Protein AF-A0A550D139-F1 (afdb_monomer)

Nearest PDB structures (foldseek):
  2qpx-assembly1_A  TM=9.023E-01  e=8.046E-14  Lacticaseibacillus paracasei ATCC 334
  3k4w-assembly1_C  TM=6.260E-01  e=2.185E-02  Bordetella bronchiseptica
  4nmf-assembly1_A  TM=2.783E-01  e=1.758E+00  Geobacter sulfurreducens PCA

Mean predicted aligned error: 2.82 Å

Foldseek 3Di:
DDAAAAELLVCPVVLLVDQPVVSVVVSLVVLCCCVPPVPHQAYEYACQLAVFLLADQDVVLLNVLSPDQDADPSGRNSRNVVSNSVLSSLQVQQVSLGEYEYEAADDPPSGPRVRRAPLSCLVVCVVRLGAYEHECCRPVNVLSLLVSQQVRVNGAYENEPCCVPVVVCSVVSVVSSVVRHDPVRYHYDHPDDDDPD

Radius of gyration: 16.58 Å; Cα contacts (8 Å, |Δi|>4): 356; chains: 1; bounding box: 37×37×46 Å

Sequence (197 aa):
KIKLLFRIESIVNELFSLSFDKALEYFEEKLREKIKNEGYAGFKTIIAYRTGLKVVCNINKAREDFNKEDKDWYGRIAKGFRDYLVCETLRIGKELDVPIQIHTGAGDRDIKFDLSRPSYLTDLVRKYEGKVVLVHSGYPYHRESAWMSYIFPSVYLDTSQIIPFAPLTAFNVLREIFEVAPLNKVMHGSDTFSIPE

Solvent-accessible surface area (backbone atoms only — not comparable to full-atom values): 10495 Å² total; per-residue (Å²): 135,91,72,48,64,48,53,59,70,80,51,54,72,64,37,71,81,46,57,73,69,57,27,51,52,52,50,54,52,49,58,51,43,40,41,76,74,69,56,31,61,31,36,31,42,58,46,17,55,70,71,22,35,75,61,50,81,36,70,69,48,13,60,59,25,64,72,47,80,55,65,51,99,90,40,67,55,28,50,30,31,55,25,31,54,54,46,50,48,44,52,51,26,37,78,68,75,24,42,34,36,38,52,22,24,67,69,66,96,68,38,39,57,95,34,9,50,47,67,50,39,54,66,56,53,68,72,57,59,29,44,36,31,34,33,34,24,10,36,95,41,28,58,50,40,16,49,44,30,53,77,31,93,32,33,29,30,23,53,11,46,40,51,84,76,37,57,93,46,33,66,60,54,50,52,53,26,60,73,57,27,49,74,95,37,62,41,89,46,64,81,72,69,100,60,93,126

Structure (mmCIF, N/CA/C/O backbone):
data_AF-A0A550D139-F1
#
_entry.id   AF-A0A550D139-F1
#
loop_
_atom_site.group_PDB
_atom_site.id
_atom_site.type_symbol
_atom_site.label_atom_id
_atom_site.label_alt_id
_atom_site.label_comp_id
_atom_site.label_asym_id
_atom_site.label_entity_id
_atom_site.label_seq_id
_atom_site.pdbx_PDB_ins_code
_atom_site.Cartn_x
_atom_site.Cartn_y
_atom_site.Cartn_z
_atom_site.occupancy
_atom_site.B_iso_or_equiv
_atom_site.auth_seq_id
_atom_site.auth_comp_id
_atom_site.auth_asym_id
_atom_site.auth_atom_id
_atom_site.pdbx_PDB_model_num
ATOM 1 N N . LYS A 1 1 ? -20.507 -2.947 -13.434 1.00 82.94 1 LYS A N 1
ATOM 2 C CA . LYS A 1 1 ? -20.760 -2.153 -12.202 1.00 82.94 1 LYS A CA 1
ATOM 3 C C . LYS A 1 1 ? -19.431 -1.562 -11.752 1.00 82.94 1 LYS A C 1
ATOM 5 O O . LYS A 1 1 ? -18.487 -2.328 -11.637 1.00 82.94 1 LYS A O 1
ATOM 10 N N . ILE A 1 2 ? -19.343 -0.245 -11.557 1.00 91.31 2 ILE A N 1
ATOM 11 C CA . ILE A 1 2 ? -18.114 0.423 -11.095 1.00 91.31 2 ILE A CA 1
ATOM 12 C C . ILE A 1 2 ? -18.033 0.312 -9.568 1.00 91.31 2 ILE A C 1
ATOM 14 O O . ILE A 1 2 ? -19.058 0.377 -8.884 1.00 91.31 2 ILE A O 1
ATOM 18 N N . LYS A 1 3 ? -16.825 0.105 -9.044 1.00 95.25 3 LYS A N 1
ATOM 19 C CA . LYS A 1 3 ? -16.525 0.055 -7.612 1.00 95.25 3 LYS A CA 1
ATOM 20 C C . LYS A 1 3 ? -15.311 0.927 -7.322 1.00 95.25 3 LYS A C 1
ATOM 22 O O . LYS A 1 3 ? -14.387 0.975 -8.125 1.00 95.25 3 LYS A O 1
ATOM 27 N N . LEU A 1 4 ? -15.334 1.608 -6.182 1.00 97.56 4 LEU A N 1
ATOM 28 C CA . LEU A 1 4 ? -14.269 2.513 -5.761 1.00 97.56 4 LEU A CA 1
ATOM 29 C C . LEU A 1 4 ? -13.306 1.814 -4.797 1.00 97.56 4 LEU A C 1
ATOM 31 O O . LEU A 1 4 ? -13.705 0.914 -4.054 1.00 97.56 4 LEU A O 1
ATOM 35 N N . LEU A 1 5 ? -12.057 2.279 -4.778 1.00 98.19 5 LEU A N 1
ATOM 36 C CA . LEU A 1 5 ? -11.078 1.988 -3.731 1.00 98.19 5 LEU A CA 1
ATOM 37 C C . LEU A 1 5 ? -10.857 3.246 -2.895 1.00 98.19 5 LEU A C 1
ATOM 39 O O . LEU A 1 5 ? -10.774 4.350 -3.437 1.00 98.19 5 LEU A O 1
ATOM 43 N N . PHE A 1 6 ? -10.786 3.094 -1.576 1.00 98.75 6 PHE A N 1
ATOM 44 C CA . PHE A 1 6 ? -10.629 4.232 -0.680 1.00 98.75 6 PHE A CA 1
ATOM 45 C C . PHE A 1 6 ? -9.144 4.533 -0.480 1.00 98.75 6 PHE A C 1
ATOM 47 O O . PHE A 1 6 ? -8.402 3.701 0.044 1.00 98.75 6 PHE A O 1
ATOM 54 N N . ARG A 1 7 ? -8.702 5.713 -0.930 1.00 98.75 7 ARG A N 1
ATOM 55 C CA . ARG A 1 7 ? -7.320 6.179 -0.777 1.00 98.75 7 ARG A CA 1
ATOM 56 C C . ARG A 1 7 ? -7.133 6.769 0.614 1.00 98.75 7 ARG A C 1
ATOM 58 O O . ARG A 1 7 ? -7.593 7.878 0.861 1.00 98.75 7 ARG A O 1
ATOM 65 N N . ILE A 1 8 ? -6.427 6.065 1.492 1.00 98.75 8 ILE A N 1
ATOM 66 C CA . ILE A 1 8 ? -6.336 6.447 2.908 1.00 98.75 8 ILE A CA 1
ATOM 67 C C . ILE A 1 8 ? -5.696 7.826 3.115 1.00 98.75 8 ILE A C 1
ATOM 69 O O . ILE A 1 8 ? -6.053 8.544 4.043 1.00 98.75 8 ILE A O 1
ATOM 73 N N . GLU A 1 9 ? -4.802 8.253 2.218 1.00 98.50 9 GLU A N 1
ATOM 74 C CA . GLU A 1 9 ? -4.142 9.556 2.298 1.00 98.50 9 GLU A CA 1
ATOM 75 C C . GLU A 1 9 ? -5.089 10.742 2.098 1.00 98.50 9 GLU A C 1
ATOM 77 O O . GLU A 1 9 ? -4.710 11.853 2.467 1.00 98.50 9 GLU A O 1
ATOM 82 N N . SER A 1 10 ? -6.299 10.538 1.559 1.00 97.88 10 SER A N 1
ATOM 83 C CA . SER A 1 10 ? -7.260 11.628 1.351 1.00 97.88 10 SER A CA 1
ATOM 84 C C . SER A 1 10 ? -7.749 12.246 2.659 1.00 97.88 10 SER A C 1
ATOM 86 O O . SER A 1 10 ? -8.171 13.395 2.649 1.00 97.88 10 SER A O 1
ATOM 88 N N . ILE A 1 11 ? -7.677 11.500 3.766 1.00 98.00 11 ILE A N 1
ATOM 89 C CA . ILE A 1 11 ? -8.113 11.957 5.090 1.00 98.00 11 ILE A CA 1
ATOM 90 C C . ILE A 1 11 ? -6.951 12.185 6.062 1.00 98.00 11 ILE A C 1
ATOM 92 O O . ILE A 1 11 ? -7.151 12.695 7.151 1.00 98.00 11 ILE A O 1
ATOM 96 N N . VAL A 1 12 ? -5.701 11.865 5.717 1.00 97.81 12 VAL A N 1
ATOM 97 C CA . VAL A 1 12 ? -4.607 11.947 6.710 1.00 97.81 12 VAL A CA 1
ATOM 98 C C . VAL A 1 12 ? -4.400 13.369 7.239 1.00 97.81 12 VAL A C 1
ATOM 100 O O . VAL A 1 12 ? -4.076 13.546 8.409 1.00 97.81 12 VAL A O 1
ATOM 103 N N . ASN A 1 13 ? -4.602 14.391 6.404 1.00 95.06 13 ASN A N 1
ATOM 104 C CA . ASN A 1 13 ? -4.390 15.771 6.832 1.00 95.06 13 ASN A CA 1
ATOM 105 C C . ASN A 1 13 ? -5.465 16.268 7.818 1.00 95.06 13 ASN A C 1
ATOM 107 O O . ASN A 1 13 ? -5.120 17.029 8.718 1.00 95.06 13 ASN A O 1
ATOM 111 N N . GLU A 1 14 ? -6.720 15.811 7.708 1.00 96.12 14 GLU A N 1
ATOM 112 C CA . GLU A 1 14 ? -7.779 16.134 8.687 1.00 96.12 14 GLU A CA 1
ATOM 113 C C . GLU A 1 14 ? -7.555 15.432 10.034 1.00 96.12 14 GLU A C 1
ATOM 115 O O . GLU A 1 14 ? -7.901 15.979 11.075 1.00 96.12 14 GLU A O 1
ATOM 120 N N . LEU A 1 15 ? -6.881 14.277 10.061 1.00 98.12 15 LEU A N 1
ATOM 121 C CA . LEU A 1 15 ? -6.575 13.582 11.320 1.00 98.12 15 LEU A CA 1
ATOM 122 C C . LEU A 1 15 ? -5.714 14.422 12.270 1.00 98.12 15 LEU A C 1
ATOM 124 O O . LEU A 1 15 ? -5.799 14.274 13.486 1.00 98.12 15 LEU A O 1
ATOM 128 N N . PHE A 1 16 ? -4.891 15.322 11.731 1.00 97.62 16 PHE A N 1
ATOM 129 C CA . PHE A 1 16 ? -4.011 16.168 12.531 1.00 97.62 16 PHE A CA 1
ATOM 130 C C . PHE A 1 16 ? -4.733 17.286 13.291 1.00 97.62 16 PHE A C 1
ATOM 132 O O . PHE A 1 16 ? -4.093 17.921 14.127 1.00 97.62 16 PHE A O 1
ATOM 139 N N . SER A 1 17 ? -6.024 17.537 13.035 1.00 96.56 17 SER A N 1
ATOM 140 C CA . SER A 1 17 ? -6.833 18.449 13.860 1.00 96.56 17 SER A CA 1
ATOM 141 C C . SER A 1 17 ? -7.468 17.766 15.076 1.00 96.56 17 SER A C 1
ATOM 143 O O . SER A 1 17 ? -8.156 18.421 15.857 1.00 96.56 17 SER A O 1
ATOM 145 N N . LEU A 1 18 ? -7.275 16.454 15.234 1.00 97.88 18 LEU A N 1
ATOM 146 C CA . LEU A 1 18 ? -7.782 15.660 16.352 1.00 97.88 18 LEU A CA 1
ATOM 147 C C . LEU A 1 18 ? -6.659 15.347 17.352 1.00 97.88 18 LEU A C 1
ATOM 149 O O . LEU A 1 18 ? -5.475 15.506 17.059 1.00 97.88 18 LEU A O 1
ATOM 153 N N . SER A 1 19 ? -7.019 14.870 18.547 1.00 98.25 19 SER A N 1
ATOM 154 C CA . SER A 1 19 ? -6.040 14.211 19.419 1.00 98.25 19 SER A CA 1
ATOM 155 C C . SER A 1 19 ? -5.632 12.862 18.820 1.00 98.25 19 SER A C 1
ATOM 157 O O . SER A 1 19 ? -6.410 12.259 18.085 1.00 98.25 19 SER A O 1
ATOM 159 N N . PHE A 1 20 ? -4.442 12.362 19.164 1.00 98.38 20 PHE A N 1
ATOM 160 C CA . PHE A 1 20 ? -3.922 11.093 18.635 1.00 98.38 20 PHE A CA 1
ATOM 161 C C . PHE A 1 20 ? -4.931 9.937 18.741 1.00 98.38 20 PHE A C 1
ATOM 163 O O . PHE A 1 20 ? -5.182 9.244 17.760 1.00 98.38 20 PHE A O 1
ATOM 170 N N . ASP A 1 21 ? -5.545 9.760 19.914 1.00 98.25 21 ASP A N 1
ATOM 171 C CA . ASP A 1 21 ? -6.478 8.655 20.150 1.00 98.25 21 ASP A CA 1
ATOM 172 C C . ASP A 1 21 ? -7.770 8.818 19.325 1.00 98.25 21 ASP A C 1
ATOM 174 O O . ASP A 1 21 ? -8.203 7.870 18.673 1.00 98.25 21 ASP A O 1
ATOM 178 N N . LYS A 1 22 ? -8.316 10.042 19.237 1.00 98.62 22 LYS A N 1
ATOM 179 C CA . LYS A 1 22 ? -9.484 10.342 18.387 1.00 98.62 22 LYS A CA 1
ATOM 180 C C . LYS A 1 22 ? -9.177 10.203 16.898 1.00 98.62 22 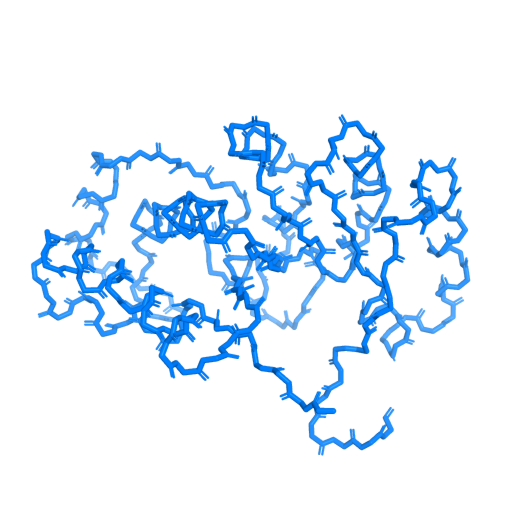LYS A C 1
ATOM 182 O O . LYS A 1 22 ? -10.049 9.822 16.129 1.00 98.62 22 LYS A O 1
ATOM 187 N N . ALA A 1 23 ? -7.956 10.526 16.480 1.00 98.69 23 ALA A N 1
ATOM 188 C CA . ALA A 1 23 ? -7.521 10.376 15.099 1.00 98.69 23 ALA A CA 1
ATOM 189 C C . ALA A 1 23 ? -7.502 8.902 14.673 1.00 98.69 23 ALA A C 1
ATOM 191 O O . ALA A 1 23 ? -7.929 8.588 13.564 1.00 98.69 23 ALA A O 1
ATOM 192 N N . LEU A 1 24 ? -7.033 8.003 15.546 1.00 98.62 24 LEU A N 1
ATOM 193 C CA . LEU A 1 24 ? -7.044 6.562 15.283 1.00 98.62 24 LEU A CA 1
ATOM 194 C C . LEU A 1 24 ? -8.464 5.988 15.280 1.00 98.62 24 LEU A C 1
ATOM 196 O O . LEU A 1 24 ? -8.799 5.240 14.364 1.00 98.62 24 LEU A O 1
ATOM 200 N N . GLU A 1 25 ? -9.290 6.369 16.257 1.00 98.62 25 GLU A N 1
ATOM 201 C CA . GLU A 1 25 ? -10.700 5.965 16.335 1.00 98.62 25 GLU A CA 1
ATOM 202 C C . GLU A 1 25 ? -11.457 6.376 15.065 1.00 98.62 25 GLU A C 1
ATOM 204 O O . GLU A 1 25 ? -11.988 5.527 14.351 1.00 98.62 25 GLU A O 1
A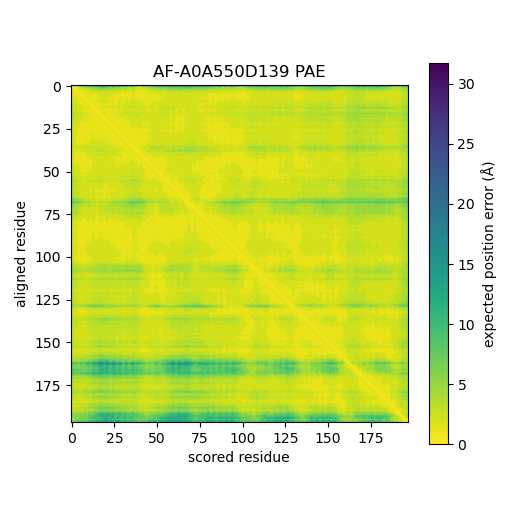TOM 209 N N . TYR A 1 26 ? -11.390 7.661 14.708 1.00 98.75 26 TYR A N 1
ATOM 210 C CA . TYR A 1 26 ? -12.031 8.190 13.508 1.00 98.75 26 TYR A CA 1
ATOM 211 C C . TYR A 1 26 ? -11.512 7.523 12.224 1.00 98.75 26 TYR A C 1
ATOM 213 O O . TYR A 1 26 ? -12.287 7.232 11.311 1.00 98.75 26 TYR A O 1
ATOM 221 N N . PHE A 1 27 ? -10.207 7.245 12.134 1.00 98.88 27 PHE A N 1
ATOM 222 C CA . PHE A 1 27 ? -9.632 6.555 10.980 1.00 98.88 27 PHE A CA 1
ATOM 223 C C . PHE A 1 27 ? -10.171 5.125 10.834 1.00 98.88 27 PHE A C 1
ATOM 225 O O . PHE A 1 27 ? -10.585 4.740 9.738 1.00 98.88 27 PHE A O 1
ATOM 232 N N . GLU A 1 28 ? -10.207 4.345 11.919 1.00 98.81 28 GLU A N 1
ATOM 233 C CA . GLU A 1 28 ? -10.760 2.987 11.903 1.00 98.81 28 GLU A CA 1
ATOM 234 C C . GLU A 1 28 ? -12.250 2.988 11.529 1.00 98.81 28 GLU A C 1
ATOM 236 O O . GLU A 1 28 ? -12.667 2.214 10.658 1.00 98.81 28 GLU A O 1
ATOM 241 N N . GLU A 1 29 ? -13.042 3.876 12.134 1.00 98.62 29 GLU A N 1
ATOM 242 C CA . GLU A 1 29 ? -14.463 4.035 11.815 1.00 98.62 29 GLU A CA 1
ATOM 243 C C . GLU A 1 29 ? -14.669 4.329 10.329 1.00 98.62 29 GLU A C 1
ATOM 245 O O . GLU A 1 29 ? -15.459 3.647 9.666 1.00 98.62 29 GLU A O 1
ATOM 250 N N . LYS A 1 30 ? -13.896 5.270 9.770 1.00 98.69 30 LYS A N 1
ATOM 251 C CA . LYS A 1 30 ? -13.979 5.628 8.351 1.00 98.69 30 LYS A CA 1
ATOM 252 C C . LYS A 1 30 ? -13.635 4.467 7.430 1.00 98.69 30 LYS A C 1
ATOM 254 O O . LYS A 1 30 ? -14.346 4.252 6.448 1.00 98.69 30 LYS A O 1
ATOM 259 N N . LEU A 1 31 ? -12.598 3.681 7.726 1.00 98.81 31 LEU A N 1
ATOM 260 C CA . LEU A 1 31 ? -12.268 2.505 6.912 1.00 98.81 31 LEU A CA 1
ATOM 261 C C . LEU A 1 31 ? -13.424 1.497 6.882 1.00 98.81 31 LEU A C 1
ATOM 263 O O . LEU A 1 31 ? -13.771 0.977 5.818 1.00 98.81 31 LEU A O 1
ATOM 267 N N . ARG A 1 32 ? -14.050 1.238 8.035 1.00 98.75 32 ARG A N 1
ATOM 268 C CA . ARG A 1 32 ? -15.179 0.302 8.135 1.00 98.75 32 ARG A CA 1
ATOM 269 C C . ARG A 1 32 ? -16.432 0.840 7.443 1.00 98.75 32 ARG A C 1
ATOM 271 O O . ARG A 1 32 ? -17.092 0.075 6.739 1.00 98.75 32 ARG A O 1
ATOM 278 N N . GLU A 1 33 ? -16.736 2.128 7.596 1.00 98.50 33 GLU A N 1
ATOM 279 C CA . GLU A 1 33 ? -17.861 2.806 6.938 1.00 98.50 33 GLU A CA 1
ATOM 280 C C . GLU A 1 33 ? -17.748 2.726 5.409 1.00 98.50 33 GLU A C 1
ATOM 282 O O . GLU A 1 33 ? -18.705 2.322 4.740 1.00 98.50 33 GLU A O 1
ATOM 287 N N . LYS A 1 34 ? -16.557 3.007 4.856 1.00 98.56 34 LYS A N 1
ATOM 288 C CA . LYS A 1 34 ? -16.310 2.974 3.405 1.00 98.56 34 LYS A CA 1
ATOM 289 C C . LYS A 1 34 ? -16.651 1.618 2.791 1.00 98.56 34 LYS A C 1
ATOM 291 O O . LYS A 1 34 ? -17.264 1.553 1.725 1.00 98.56 34 LYS A O 1
ATOM 296 N N . ILE A 1 35 ? -16.294 0.527 3.464 1.00 98.38 35 ILE A N 1
ATOM 297 C CA . ILE A 1 35 ? -16.582 -0.826 2.975 1.00 98.38 35 ILE A CA 1
ATOM 298 C C . ILE A 1 35 ? -18.044 -1.213 3.224 1.00 98.38 35 ILE A C 1
ATOM 300 O O . ILE A 1 35 ? -18.738 -1.609 2.286 1.00 98.38 35 ILE A O 1
ATOM 304 N N . LYS A 1 36 ? -18.525 -1.102 4.470 1.00 97.81 36 LYS A N 1
ATOM 305 C CA . LYS A 1 36 ? -19.829 -1.653 4.877 1.00 97.81 36 LYS A CA 1
ATOM 306 C C . LYS A 1 36 ? -21.018 -0.836 4.376 1.00 97.81 36 LYS A C 1
ATOM 308 O O . LYS A 1 36 ? -22.021 -1.425 3.982 1.00 97.81 36 LYS A O 1
ATOM 313 N N . ASN A 1 37 ? -20.899 0.490 4.372 1.00 97.56 37 ASN A N 1
ATOM 314 C CA . ASN A 1 37 ? -22.026 1.392 4.130 1.00 97.56 37 ASN A CA 1
ATOM 315 C C . ASN A 1 37 ? -21.944 2.050 2.748 1.00 97.56 37 ASN A C 1
ATOM 317 O O . ASN A 1 37 ? -22.957 2.187 2.069 1.00 97.56 37 ASN A O 1
ATOM 321 N N . GLU A 1 38 ? -20.740 2.414 2.300 1.00 97.44 38 GLU A N 1
ATOM 322 C CA . GLU A 1 38 ? -20.547 3.110 1.018 1.00 97.44 38 GLU A CA 1
ATOM 323 C C . GLU A 1 38 ? -20.198 2.162 -0.147 1.00 97.44 38 GLU A C 1
ATOM 325 O O . GLU A 1 3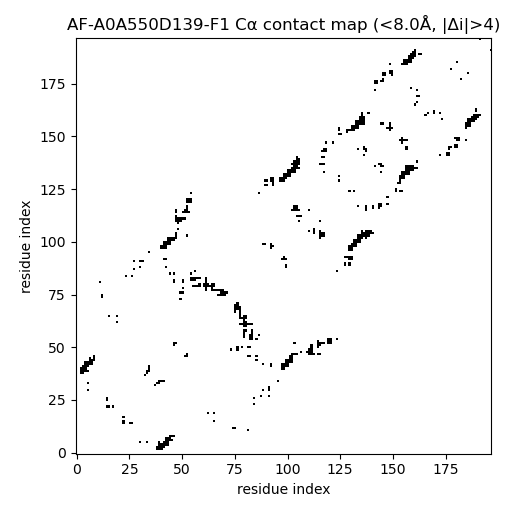8 ? -20.163 2.562 -1.312 1.00 97.44 38 GLU A O 1
ATOM 330 N N . GLY A 1 39 ? -19.965 0.878 0.141 1.00 96.62 39 GLY A N 1
ATOM 331 C CA . GLY A 1 39 ? -19.799 -0.165 -0.866 1.00 96.62 39 GLY A CA 1
ATOM 332 C C . GLY A 1 39 ? -18.488 -0.107 -1.653 1.00 96.62 39 GLY A C 1
ATOM 333 O O . GLY A 1 39 ? -18.450 -0.633 -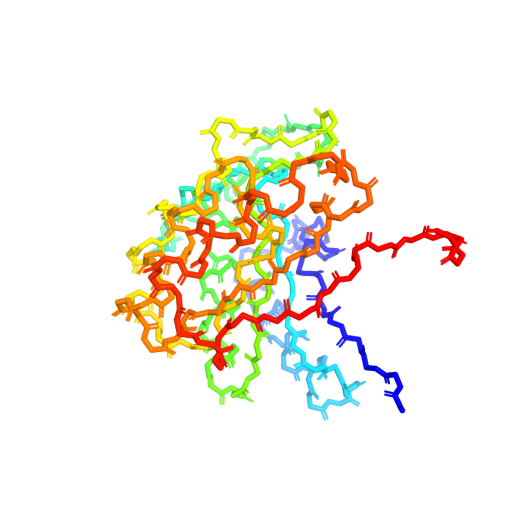2.776 1.00 96.62 39 GLY A O 1
ATOM 334 N N . TYR A 1 40 ? -17.435 0.497 -1.093 1.00 98.50 40 TYR A N 1
ATOM 335 C CA . TYR A 1 40 ? -16.074 0.420 -1.630 1.00 98.50 40 TYR A CA 1
ATOM 336 C C . TYR A 1 40 ? -15.594 -1.039 -1.689 1.00 98.50 40 TYR A C 1
ATOM 338 O O . TYR A 1 40 ? -15.991 -1.875 -0.882 1.00 98.50 40 TYR A O 1
ATOM 346 N N . ALA A 1 41 ? -14.746 -1.355 -2.668 1.00 98.38 41 ALA A N 1
ATOM 347 C CA . ALA A 1 41 ? -14.235 -2.711 -2.884 1.00 98.38 41 ALA A CA 1
ATOM 348 C C . ALA A 1 41 ? -12.916 -2.999 -2.153 1.00 98.38 41 ALA A C 1
ATOM 350 O O . ALA A 1 41 ? -12.444 -4.128 -2.199 1.00 98.38 41 ALA A O 1
ATOM 351 N N . GLY A 1 42 ? -12.312 -2.000 -1.513 1.00 98.62 42 GLY A N 1
ATOM 352 C CA . GLY A 1 42 ? -11.026 -2.130 -0.840 1.00 98.62 42 GLY A CA 1
ATOM 353 C C . GLY A 1 42 ? -10.347 -0.784 -0.630 1.00 98.62 42 GLY A C 1
ATOM 354 O O . GLY A 1 42 ? -10.963 0.277 -0.782 1.00 98.62 42 GLY A O 1
ATOM 355 N N . PHE A 1 43 ? -9.063 -0.839 -0.302 1.00 98.88 43 PHE A N 1
ATOM 356 C CA . PHE A 1 43 ? -8.265 0.329 0.061 1.00 98.88 43 PHE A CA 1
ATOM 357 C C . PHE A 1 43 ? -7.104 0.550 -0.911 1.00 98.88 43 PHE A C 1
ATOM 359 O O . PHE A 1 43 ? -6.661 -0.363 -1.607 1.00 98.88 43 PHE A O 1
ATOM 366 N N . LYS A 1 44 ? -6.589 1.776 -0.937 1.00 98.81 44 LYS A N 1
ATOM 367 C CA . LYS A 1 44 ? -5.361 2.165 -1.633 1.00 98.81 44 LYS A CA 1
ATOM 368 C C . LYS A 1 44 ? -4.510 2.989 -0.679 1.00 98.81 44 LYS A C 1
ATOM 370 O O . LYS A 1 44 ? -5.024 3.877 -0.003 1.00 98.81 44 LYS A O 1
ATOM 375 N N . THR A 1 45 ? -3.208 2.746 -0.696 1.00 98.81 45 THR A N 1
ATOM 376 C CA . THR A 1 45 ? -2.215 3.654 -0.126 1.00 98.81 45 THR A CA 1
ATOM 377 C C . THR A 1 45 ? -1.214 4.096 -1.189 1.00 98.81 45 THR A C 1
ATOM 379 O O . THR A 1 45 ? -0.773 3.316 -2.040 1.00 98.81 45 THR A O 1
ATOM 382 N N . ILE A 1 46 ? -0.871 5.379 -1.137 1.00 98.62 46 ILE A N 1
ATOM 383 C CA . ILE A 1 46 ? 0.180 6.028 -1.921 1.00 98.62 46 ILE A CA 1
ATOM 384 C C . ILE A 1 46 ? 1.375 6.402 -1.029 1.00 98.62 46 ILE A C 1
ATOM 386 O O . ILE A 1 46 ? 2.079 7.366 -1.317 1.00 98.62 46 ILE A O 1
ATOM 390 N N . ILE A 1 47 ? 1.626 5.661 0.059 1.00 98.69 47 ILE A N 1
ATOM 391 C CA . ILE A 1 47 ? 2.699 5.945 1.032 1.00 98.69 47 ILE A CA 1
ATOM 392 C C . ILE A 1 47 ? 4.091 6.081 0.382 1.00 98.69 47 ILE A C 1
ATOM 394 O O . ILE A 1 47 ? 4.930 6.834 0.881 1.00 98.69 47 ILE A O 1
ATOM 398 N N . ALA A 1 48 ? 4.316 5.449 -0.778 1.00 98.56 48 ALA A N 1
ATOM 399 C CA . ALA A 1 48 ? 5.517 5.624 -1.601 1.00 98.56 48 ALA A CA 1
ATOM 400 C C . ALA A 1 48 ? 5.746 7.082 -2.068 1.00 98.56 48 ALA A C 1
ATOM 402 O O . ALA A 1 48 ? 6.889 7.510 -2.194 1.00 98.56 48 ALA A O 1
ATOM 403 N N . TYR A 1 49 ? 4.684 7.877 -2.239 1.00 98.50 49 TYR A N 1
ATOM 404 C CA . TYR A 1 49 ? 4.737 9.325 -2.506 1.00 98.50 49 TYR A CA 1
ATOM 405 C C . TYR A 1 49 ? 4.782 10.175 -1.230 1.00 98.50 49 TYR A C 1
ATOM 407 O O . TYR A 1 49 ? 4.612 11.390 -1.276 1.00 98.50 49 TYR A O 1
ATOM 415 N N . ARG A 1 50 ? 4.875 9.562 -0.049 1.00 98.31 50 ARG A N 1
ATOM 416 C CA . ARG A 1 50 ? 4.826 10.271 1.236 1.00 98.31 50 ARG A CA 1
ATOM 417 C C . ARG A 1 50 ? 6.086 9.992 2.028 1.00 98.31 50 ARG A C 1
ATOM 419 O O . ARG A 1 50 ? 7.018 10.783 2.000 1.00 98.31 50 ARG A O 1
ATOM 426 N N . THR A 1 51 ? 6.147 8.861 2.714 1.00 98.25 51 THR A N 1
ATOM 427 C CA . THR A 1 51 ? 7.244 8.512 3.629 1.00 98.25 51 THR A CA 1
ATOM 428 C C . THR A 1 51 ? 7.946 7.211 3.246 1.00 98.25 51 THR A C 1
ATOM 430 O O . THR A 1 51 ? 8.807 6.738 3.992 1.00 98.25 51 THR A O 1
ATOM 433 N N . GLY A 1 52 ? 7.623 6.668 2.067 1.00 98.50 52 GLY A N 1
ATOM 434 C CA . GLY A 1 52 ? 8.257 5.486 1.497 1.00 98.50 52 GLY A CA 1
ATOM 435 C C . GLY A 1 52 ? 7.700 4.165 2.030 1.00 98.50 52 GLY A C 1
ATOM 436 O O . GLY A 1 52 ? 6.961 4.125 3.009 1.00 98.50 52 GLY A O 1
ATOM 437 N N . LEU A 1 53 ? 8.094 3.064 1.390 1.00 98.81 53 LEU A N 1
ATOM 438 C CA . LEU A 1 53 ? 7.626 1.703 1.681 1.00 98.81 53 LEU A CA 1
ATOM 439 C C . LEU A 1 53 ? 8.338 1.024 2.857 1.00 98.81 53 LEU A C 1
ATOM 441 O O . LEU A 1 53 ? 7.947 -0.073 3.245 1.00 98.81 53 LEU A O 1
ATOM 445 N N . LYS A 1 54 ? 9.348 1.664 3.464 1.00 98.06 54 LYS A N 1
ATOM 446 C CA . LYS A 1 54 ? 9.944 1.225 4.741 1.00 98.06 54 LYS A CA 1
ATOM 447 C C . LYS A 1 54 ? 8.981 1.518 5.896 1.00 98.06 54 LYS A C 1
ATOM 449 O O . LYS A 1 54 ? 9.223 2.428 6.690 1.00 98.06 54 LYS A O 1
ATOM 454 N N . VAL A 1 55 ? 7.854 0.817 5.918 1.00 98.56 55 VAL A N 1
ATOM 455 C CA . VAL A 1 55 ? 6.762 1.020 6.874 1.00 98.56 55 VAL A CA 1
ATOM 456 C C . VAL A 1 55 ? 7.063 0.278 8.171 1.00 98.56 55 VAL A C 1
ATOM 458 O O . VAL A 1 55 ? 7.370 -0.912 8.153 1.00 98.56 55 VAL A O 1
ATOM 461 N N . VAL A 1 56 ? 6.940 0.971 9.304 1.00 97.25 56 VAL A N 1
ATOM 462 C CA . VAL A 1 56 ? 7.156 0.395 10.637 1.00 97.25 56 VAL A CA 1
ATOM 463 C C . VAL A 1 56 ? 5.884 0.489 11.480 1.00 97.25 56 VAL A C 1
ATOM 465 O O . VAL A 1 56 ? 5.448 1.573 11.861 1.00 97.25 56 VAL A O 1
ATOM 468 N N . CYS A 1 57 ? 5.312 -0.662 11.843 1.00 97.75 57 CYS A N 1
ATOM 469 C CA . CYS A 1 57 ? 4.128 -0.728 12.704 1.00 97.75 57 CYS A CA 1
ATOM 470 C C . CYS A 1 57 ? 4.496 -0.547 14.186 1.00 97.75 57 CYS A C 1
ATOM 472 O O . CYS A 1 57 ? 4.673 -1.533 14.903 1.00 97.75 57 CYS A O 1
ATOM 474 N N . ASN A 1 58 ? 4.614 0.701 14.647 1.00 98.12 58 ASN A N 1
ATOM 475 C CA . ASN A 1 58 ? 4.948 1.027 16.035 1.00 98.12 58 ASN A CA 1
ATOM 476 C C . ASN A 1 58 ? 4.098 2.197 16.559 1.00 98.12 58 ASN A C 1
ATOM 478 O O . ASN A 1 58 ? 4.280 3.339 16.140 1.00 98.12 58 ASN A O 1
ATOM 482 N N . ILE A 1 59 ? 3.205 1.917 17.516 1.00 98.06 59 ILE A N 1
ATOM 483 C CA . ILE A 1 59 ? 2.284 2.919 18.077 1.00 98.06 59 ILE A CA 1
ATOM 484 C C . ILE A 1 59 ? 2.997 4.011 18.888 1.00 98.06 59 ILE A C 1
ATOM 486 O O . ILE A 1 59 ? 2.583 5.167 18.858 1.00 98.06 59 ILE A O 1
ATOM 490 N N . ASN A 1 60 ? 4.101 3.684 19.568 1.00 98.19 60 ASN A N 1
ATOM 491 C CA . ASN A 1 60 ? 4.878 4.670 20.323 1.00 98.19 60 ASN A CA 1
ATOM 492 C C . ASN A 1 60 ? 5.522 5.671 19.363 1.00 98.19 60 ASN A C 1
ATOM 494 O O . ASN A 1 60 ? 5.459 6.878 19.589 1.00 98.19 60 ASN A O 1
ATOM 498 N N . LYS A 1 61 ? 6.061 5.171 18.244 1.00 98.19 61 LYS A N 1
ATOM 499 C CA . LYS A 1 61 ? 6.611 6.019 17.185 1.00 98.19 61 LYS A CA 1
ATOM 500 C C . LYS A 1 61 ? 5.526 6.849 16.499 1.00 98.19 61 LYS A C 1
ATOM 502 O O . LYS A 1 61 ? 5.752 8.014 16.188 1.00 98.19 61 LYS A O 1
ATOM 507 N N . ALA A 1 62 ? 4.339 6.273 16.313 1.00 98.50 62 ALA A N 1
ATOM 508 C CA . ALA A 1 62 ? 3.179 6.994 15.808 1.00 98.50 62 ALA A CA 1
ATOM 509 C C . ALA A 1 62 ? 2.797 8.166 16.715 1.00 98.50 62 ALA A C 1
ATOM 511 O O . ALA A 1 62 ? 2.654 9.279 16.220 1.00 98.50 62 ALA A O 1
ATOM 512 N N . ARG A 1 63 ? 2.699 7.942 18.031 1.00 98.38 63 ARG A N 1
ATOM 513 C CA . ARG A 1 63 ? 2.363 8.986 19.009 1.00 98.38 63 ARG A CA 1
ATOM 514 C C . ARG A 1 63 ? 3.441 10.068 19.094 1.00 98.38 63 ARG A C 1
ATOM 516 O O . ARG A 1 63 ? 3.108 11.246 19.156 1.00 98.38 63 ARG A O 1
ATOM 523 N N . GLU A 1 64 ? 4.717 9.680 19.059 1.00 97.69 64 GLU A N 1
ATOM 524 C CA . GLU A 1 64 ? 5.850 10.615 19.028 1.00 97.69 64 GLU A CA 1
ATOM 525 C C . GLU A 1 64 ? 5.786 11.524 17.790 1.00 97.69 64 GLU A C 1
ATOM 527 O O . GLU A 1 64 ? 5.828 12.749 17.903 1.00 97.69 64 GLU A O 1
ATOM 532 N N . ASP A 1 65 ? 5.648 10.933 16.601 1.00 98.00 65 ASP A N 1
ATOM 533 C CA . ASP A 1 65 ? 5.651 11.674 15.340 1.00 98.00 65 ASP A CA 1
ATOM 534 C C . ASP A 1 65 ? 4.334 12.435 15.094 1.00 98.00 65 ASP A C 1
ATOM 536 O O . ASP A 1 65 ? 4.341 13.440 14.383 1.00 98.00 65 ASP A O 1
ATOM 540 N N . PHE A 1 66 ? 3.216 12.020 15.705 1.00 97.94 66 PHE A N 1
ATOM 541 C CA . PHE A 1 66 ? 1.927 12.722 15.629 1.00 97.94 66 PHE A CA 1
ATOM 542 C C . PHE A 1 66 ? 1.957 14.112 16.263 1.00 97.94 66 PHE A C 1
ATOM 544 O O . PHE A 1 66 ? 1.118 14.939 15.928 1.00 97.94 66 PHE A O 1
ATOM 551 N N . ASN A 1 67 ? 2.916 14.408 17.141 1.00 93.56 67 ASN A N 1
ATOM 552 C CA . ASN A 1 67 ? 3.073 15.741 17.729 1.00 93.56 67 ASN A CA 1
ATOM 553 C C . ASN A 1 67 ? 4.107 16.603 16.986 1.00 93.56 67 ASN A C 1
ATOM 555 O O . ASN A 1 67 ? 4.238 17.784 17.283 1.00 93.56 67 ASN A O 1
ATOM 559 N N . LYS A 1 68 ? 4.829 16.046 16.000 1.00 95.69 68 LYS A N 1
ATOM 560 C CA . LYS A 1 68 ? 5.842 16.787 15.233 1.00 95.69 68 LYS A CA 1
ATOM 561 C C . LYS A 1 68 ? 5.219 17.621 14.128 1.00 95.69 68 LYS A C 1
ATOM 563 O O . LYS A 1 68 ? 4.378 17.135 13.368 1.00 95.69 68 LYS A O 1
ATOM 568 N N . GLU A 1 69 ? 5.662 18.859 13.994 1.00 94.62 69 GLU A N 1
ATOM 569 C CA . GLU A 1 69 ? 5.106 19.799 13.018 1.00 94.62 69 GLU A CA 1
ATOM 570 C C . GLU A 1 69 ? 5.912 19.893 11.721 1.00 94.62 69 GLU A C 1
ATOM 572 O O . GLU A 1 69 ? 5.537 20.672 10.848 1.00 94.62 69 GLU A O 1
ATOM 577 N N . ASP A 1 70 ? 6.963 19.081 11.556 1.00 97.19 70 ASP A N 1
ATOM 578 C CA . ASP A 1 70 ? 7.754 19.032 10.325 1.00 97.19 70 ASP A CA 1
ATOM 579 C C . ASP A 1 70 ? 6.863 18.743 9.110 1.00 97.19 70 ASP A C 1
ATOM 581 O O . ASP A 1 70 ? 6.011 17.841 9.130 1.00 97.19 70 ASP A O 1
ATOM 585 N N . LYS A 1 71 ? 7.070 19.506 8.034 1.00 96.75 71 LYS A N 1
ATOM 586 C CA . LYS A 1 71 ? 6.280 19.424 6.803 1.00 96.75 71 LYS A CA 1
ATOM 587 C C . LYS A 1 71 ? 7.153 19.099 5.603 1.00 96.75 71 LYS A C 1
ATOM 589 O O . LYS A 1 71 ? 8.326 19.446 5.542 1.00 96.75 71 LYS A O 1
ATOM 594 N N . ASP A 1 72 ? 6.514 18.460 4.644 1.00 95.94 72 ASP A N 1
ATOM 595 C CA . ASP A 1 72 ? 6.985 18.222 3.287 1.00 95.94 72 ASP A CA 1
ATOM 596 C C . ASP A 1 72 ? 5.905 18.774 2.334 1.00 95.94 72 ASP A C 1
ATOM 598 O O . ASP A 1 72 ? 4.886 19.319 2.782 1.00 95.94 72 ASP A O 1
ATOM 602 N N . TRP A 1 73 ? 6.072 18.623 1.024 1.00 94.31 73 TRP A N 1
ATOM 603 C CA . TRP A 1 73 ? 5.134 19.171 0.031 1.00 94.31 73 TRP A CA 1
ATOM 604 C C . TRP A 1 73 ? 3.684 18.650 0.175 1.00 94.31 73 TRP A C 1
ATOM 606 O O . TRP A 1 73 ? 2.742 19.307 -0.259 1.00 94.31 73 TRP A O 1
ATOM 616 N N . TYR A 1 74 ? 3.482 17.503 0.835 1.00 94.69 74 TYR A N 1
ATOM 617 C CA . TYR A 1 74 ? 2.172 16.889 1.105 1.00 94.69 74 TYR A CA 1
ATOM 618 C C . TYR A 1 74 ? 1.592 17.203 2.500 1.00 94.69 74 TYR A C 1
ATOM 620 O O . TYR A 1 74 ? 0.595 16.594 2.904 1.00 94.69 74 TYR A O 1
ATOM 628 N N . GLY A 1 75 ? 2.205 18.116 3.258 1.00 95.81 75 GLY A N 1
ATOM 629 C CA . GLY A 1 75 ? 1.800 18.469 4.621 1.00 95.81 75 GLY A CA 1
ATOM 630 C C . GLY A 1 75 ? 2.691 17.830 5.685 1.00 95.81 75 GLY A C 1
ATOM 631 O O . GLY A 1 75 ? 3.879 17.612 5.458 1.00 95.81 75 GLY A O 1
ATOM 632 N N . ARG A 1 76 ? 2.141 17.551 6.875 1.00 97.19 76 ARG A N 1
ATOM 633 C CA . ARG A 1 76 ? 2.928 17.013 8.001 1.00 97.19 76 ARG A CA 1
ATOM 634 C C . ARG A 1 76 ? 3.555 15.668 7.632 1.00 97.19 76 ARG A C 1
ATOM 636 O O . ARG A 1 76 ? 2.855 14.769 7.151 1.00 97.19 76 ARG A O 1
ATOM 643 N N . ILE A 1 77 ? 4.859 15.530 7.880 1.00 98.19 77 ILE A N 1
ATOM 644 C CA . ILE A 1 77 ? 5.618 14.309 7.583 1.00 98.19 77 ILE A CA 1
ATOM 645 C C . ILE A 1 77 ? 5.061 13.161 8.418 1.00 98.19 77 ILE A C 1
ATOM 647 O O . ILE A 1 77 ? 4.555 12.195 7.852 1.00 98.19 77 ILE A O 1
ATOM 651 N N . ALA A 1 78 ? 5.131 13.297 9.748 1.00 98.00 78 ALA A N 1
ATOM 652 C CA . ALA A 1 78 ? 4.601 12.366 10.746 1.00 98.00 78 ALA A CA 1
ATOM 653 C C . ALA A 1 78 ? 4.738 10.880 10.341 1.00 98.00 78 ALA A C 1
ATOM 655 O O . ALA A 1 78 ? 3.754 10.137 10.325 1.00 98.00 78 ALA A O 1
ATOM 656 N N . LYS A 1 79 ? 5.951 10.450 9.953 1.00 98.25 79 LYS A N 1
ATOM 657 C CA . LYS A 1 79 ? 6.178 9.133 9.336 1.00 98.25 79 LYS A CA 1
ATOM 658 C C . LYS A 1 79 ? 5.657 7.993 10.201 1.00 98.25 79 LYS A C 1
ATOM 660 O O . LYS A 1 79 ? 4.912 7.168 9.688 1.00 98.25 79 LYS A O 1
ATOM 665 N N . GLY A 1 80 ? 5.990 7.970 11.491 1.00 98.62 80 GLY A N 1
ATOM 666 C CA . GLY A 1 80 ? 5.494 6.948 12.407 1.00 98.62 80 GLY A CA 1
ATOM 667 C C . GLY A 1 80 ? 3.970 6.847 12.413 1.00 98.62 80 GLY A C 1
ATOM 668 O O . GLY A 1 80 ? 3.431 5.746 12.448 1.00 98.62 80 GLY A O 1
ATOM 669 N N . PHE A 1 81 ? 3.269 7.983 12.328 1.00 98.75 81 PHE A N 1
ATOM 670 C CA . PHE A 1 81 ? 1.810 8.004 12.279 1.00 98.75 81 PHE A CA 1
ATOM 671 C C . PHE A 1 81 ? 1.289 7.456 10.948 1.00 98.75 81 PHE A C 1
ATOM 673 O O . PHE A 1 81 ? 0.478 6.538 10.953 1.00 98.75 81 PHE A O 1
ATOM 680 N N . ARG A 1 82 ? 1.802 7.937 9.808 1.00 98.69 82 ARG A N 1
ATOM 681 C CA . ARG A 1 82 ? 1.401 7.446 8.475 1.00 98.69 82 ARG A CA 1
ATOM 682 C C . ARG A 1 82 ? 1.664 5.950 8.303 1.00 98.69 82 ARG A C 1
ATOM 684 O O . ARG A 1 82 ? 0.806 5.239 7.788 1.00 98.69 82 ARG A O 1
ATOM 691 N N . ASP A 1 83 ? 2.816 5.476 8.768 1.00 98.81 83 ASP A N 1
ATOM 692 C CA . ASP A 1 83 ? 3.172 4.060 8.768 1.00 98.81 83 ASP A CA 1
ATOM 693 C C . ASP A 1 83 ? 2.165 3.245 9.596 1.00 98.81 83 ASP A C 1
ATOM 695 O O . ASP A 1 83 ? 1.677 2.210 9.141 1.00 98.81 83 ASP A O 1
ATOM 699 N N . TYR A 1 84 ? 1.792 3.737 10.782 1.00 98.81 84 TYR A N 1
ATOM 700 C CA . TYR A 1 84 ? 0.796 3.088 11.631 1.00 98.81 84 TYR A CA 1
ATOM 701 C C . TYR A 1 84 ? -0.595 3.042 10.979 1.00 98.81 84 TYR A C 1
ATOM 703 O O . TYR A 1 84 ? -1.259 2.012 11.045 1.00 98.81 84 TYR A O 1
ATOM 711 N N . LEU A 1 85 ? -1.012 4.090 10.259 1.00 98.88 85 LEU A N 1
ATOM 712 C CA . LEU A 1 85 ? -2.270 4.077 9.498 1.00 98.88 85 LEU A CA 1
ATOM 713 C C . LEU A 1 85 ? -2.270 3.023 8.379 1.00 98.88 85 LEU A C 1
ATOM 715 O O . LEU A 1 85 ? -3.283 2.357 8.159 1.00 98.88 85 LEU A O 1
ATOM 719 N N . VAL A 1 86 ? -1.138 2.814 7.692 1.00 98.88 86 VAL A N 1
ATOM 720 C CA . VAL A 1 86 ? -0.990 1.718 6.712 1.00 98.88 86 VAL A CA 1
ATOM 721 C C . VAL A 1 86 ? -1.139 0.360 7.404 1.00 98.88 86 VAL A C 1
ATOM 723 O O . VAL A 1 86 ? -1.839 -0.518 6.902 1.00 98.88 86 VAL A O 1
ATOM 726 N N . CYS A 1 87 ? -0.532 0.193 8.579 1.00 98.69 87 CYS A N 1
ATOM 727 C CA . CYS A 1 87 ? -0.641 -1.019 9.388 1.00 98.69 87 CYS A CA 1
ATOM 728 C C . CYS A 1 87 ? -2.086 -1.310 9.834 1.00 98.69 87 CYS A C 1
ATOM 730 O O . CYS A 1 87 ? -2.550 -2.441 9.686 1.00 98.69 87 CYS A O 1
ATOM 732 N N . GLU A 1 88 ? -2.822 -0.300 10.305 1.00 98.75 88 GLU A N 1
ATOM 733 C CA . GLU A 1 88 ? -4.246 -0.438 10.644 1.00 98.75 88 GLU A CA 1
ATOM 734 C C . GLU A 1 88 ? -5.099 -0.750 9.411 1.00 98.75 88 GLU A C 1
ATOM 736 O O . GLU A 1 88 ? -5.978 -1.608 9.463 1.00 98.75 88 GLU A O 1
ATOM 741 N N . THR A 1 89 ? -4.782 -0.142 8.265 1.00 98.88 89 THR A N 1
ATOM 742 C CA . THR A 1 89 ? -5.451 -0.453 6.993 1.00 98.88 89 THR A CA 1
ATOM 743 C C . THR A 1 89 ? -5.251 -1.920 6.604 1.00 98.88 89 THR A C 1
ATOM 745 O O . THR A 1 89 ? -6.206 -2.572 6.192 1.00 98.88 89 THR A O 1
ATOM 748 N N . LEU A 1 90 ? -4.040 -2.468 6.778 1.00 98.75 90 LEU A N 1
ATOM 749 C CA . LEU A 1 90 ? -3.733 -3.888 6.546 1.00 98.75 90 LEU A CA 1
ATOM 750 C C . LEU A 1 90 ? -4.506 -4.822 7.475 1.00 98.75 90 LEU A C 1
ATOM 752 O O . LEU A 1 90 ? -5.074 -5.811 7.007 1.00 98.75 90 LEU A O 1
ATOM 756 N N . ARG A 1 91 ? -4.571 -4.493 8.769 1.00 98.62 91 ARG A N 1
ATOM 757 C CA . ARG A 1 91 ? -5.360 -5.248 9.748 1.00 98.62 91 ARG A CA 1
ATOM 758 C C . ARG A 1 91 ? -6.846 -5.247 9.381 1.00 98.62 91 ARG A C 1
ATOM 760 O O . ARG A 1 91 ? -7.441 -6.313 9.245 1.00 98.62 91 ARG A O 1
ATOM 767 N N . ILE A 1 92 ? -7.428 -4.068 9.168 1.00 98.69 92 ILE A N 1
ATOM 768 C CA . ILE A 1 92 ? -8.859 -3.906 8.877 1.00 98.69 92 ILE A CA 1
ATOM 769 C C . ILE A 1 92 ? -9.217 -4.518 7.519 1.00 98.69 92 ILE A C 1
ATOM 771 O O . ILE A 1 92 ? -10.243 -5.181 7.400 1.00 98.69 92 ILE A O 1
ATOM 775 N N . GLY A 1 93 ? -8.373 -4.356 6.497 1.00 98.56 93 GLY A N 1
ATOM 776 C CA . GLY A 1 93 ? -8.597 -4.979 5.192 1.00 98.56 93 GLY A CA 1
ATOM 777 C C . GLY A 1 93 ? -8.617 -6.504 5.261 1.00 98.56 93 GLY A C 1
ATOM 778 O O . GLY A 1 93 ? -9.474 -7.115 4.628 1.00 98.56 93 GLY A O 1
ATOM 779 N N . LYS A 1 94 ? -7.758 -7.120 6.091 1.00 98.44 94 LYS A N 1
ATOM 780 C CA . LYS A 1 94 ? -7.826 -8.562 6.377 1.00 98.44 94 LYS A CA 1
ATOM 781 C C . LYS A 1 94 ? -9.142 -8.942 7.056 1.00 98.44 94 LYS A C 1
ATOM 783 O O . LYS A 1 94 ? -9.799 -9.871 6.606 1.00 98.44 94 LYS A O 1
ATOM 788 N N . GLU A 1 95 ? -9.531 -8.235 8.117 1.00 98.50 95 GLU A N 1
ATOM 789 C CA . GLU A 1 95 ? -10.777 -8.510 8.854 1.00 98.50 95 GLU A CA 1
ATOM 790 C C . GLU A 1 95 ? -12.028 -8.398 7.975 1.00 98.50 95 GLU A C 1
ATOM 792 O O . GLU A 1 95 ? -12.991 -9.137 8.165 1.00 98.50 95 GLU A O 1
ATOM 797 N N . LEU A 1 96 ? -12.020 -7.463 7.024 1.00 98.44 96 LEU A N 1
ATOM 798 C CA . LEU A 1 96 ? -13.118 -7.227 6.087 1.00 98.44 96 LEU A CA 1
ATOM 799 C C . LEU A 1 96 ? -13.001 -8.049 4.790 1.00 98.44 96 LEU A C 1
ATOM 801 O O . LEU A 1 96 ? -13.868 -7.930 3.930 1.00 98.44 96 LEU A O 1
ATOM 805 N N . ASP A 1 97 ? -11.948 -8.857 4.641 1.00 98.19 97 ASP A N 1
ATOM 806 C CA . ASP A 1 97 ? -11.628 -9.662 3.454 1.00 98.19 97 ASP A CA 1
ATOM 807 C C . ASP A 1 97 ? -11.536 -8.870 2.124 1.00 98.19 97 ASP A C 1
ATOM 809 O O . ASP A 1 97 ? -11.818 -9.382 1.032 1.00 98.19 97 ASP A O 1
ATOM 813 N N . VAL A 1 98 ? -11.089 -7.610 2.192 1.00 98.62 98 VAL A N 1
ATOM 814 C CA . VAL A 1 98 ? -10.948 -6.713 1.030 1.00 98.62 98 VAL A CA 1
ATOM 815 C C . VAL A 1 98 ? -9.483 -6.458 0.650 1.00 98.62 98 VAL A C 1
ATOM 817 O O . VAL A 1 98 ? -8.611 -6.417 1.521 1.00 98.62 98 VAL A O 1
ATOM 820 N N . PRO A 1 99 ? -9.175 -6.270 -0.648 1.00 98.50 99 PRO A N 1
ATOM 821 C CA . PRO A 1 99 ? -7.827 -5.973 -1.106 1.00 98.50 99 PRO A CA 1
ATOM 822 C C . PRO A 1 99 ? -7.340 -4.580 -0.705 1.00 98.50 99 PRO A C 1
ATOM 824 O O . PRO A 1 99 ? -8.107 -3.618 -0.604 1.00 98.50 99 PRO A O 1
ATOM 827 N N . ILE A 1 100 ? -6.022 -4.472 -0.562 1.00 98.75 100 ILE A N 1
ATOM 828 C CA . ILE A 1 100 ? -5.303 -3.220 -0.349 1.00 98.75 100 ILE A CA 1
ATOM 829 C C . ILE A 1 100 ? -4.285 -3.065 -1.467 1.00 98.75 100 ILE A C 1
ATOM 831 O O . ILE A 1 100 ? -3.347 -3.854 -1.590 1.00 98.75 100 ILE A O 1
ATOM 835 N N . GLN A 1 101 ? -4.468 -2.030 -2.276 1.00 98.81 101 GLN A N 1
ATOM 836 C CA . GLN A 1 101 ? -3.487 -1.619 -3.265 1.00 98.81 101 GLN A CA 1
ATOM 837 C C . GLN A 1 101 ? -2.398 -0.777 -2.605 1.00 98.81 101 GLN A C 1
ATOM 839 O O . GLN A 1 101 ? -2.688 0.221 -1.942 1.00 98.81 101 GLN A O 1
ATOM 844 N N . ILE A 1 102 ? -1.140 -1.141 -2.829 1.00 98.81 102 ILE A N 1
ATOM 845 C CA . ILE A 1 102 ? 0.020 -0.369 -2.386 1.00 98.81 102 ILE A CA 1
ATOM 846 C C . ILE A 1 102 ? 0.767 0.083 -3.633 1.00 98.81 102 ILE A C 1
ATOM 848 O O . ILE A 1 102 ? 1.175 -0.746 -4.444 1.00 98.81 102 ILE A O 1
ATOM 852 N N . HIS A 1 103 ? 0.915 1.400 -3.799 1.00 98.69 103 HIS A N 1
ATOM 853 C CA . HIS A 1 103 ? 1.751 1.962 -4.863 1.00 98.69 103 HIS A CA 1
ATOM 854 C C . HIS A 1 103 ? 3.202 1.529 -4.692 1.00 98.69 103 HIS A C 1
ATOM 856 O O . HIS A 1 103 ? 3.779 1.789 -3.635 1.00 98.69 103 HIS A O 1
ATOM 862 N N . THR A 1 104 ? 3.808 0.932 -5.715 1.00 98.44 104 THR A N 1
ATOM 863 C CA . THR A 1 104 ? 5.228 0.574 -5.697 1.00 98.44 104 THR A CA 1
ATOM 864 C C . THR A 1 104 ? 5.932 1.015 -6.977 1.00 98.44 104 THR A C 1
ATOM 866 O O . THR A 1 104 ? 5.321 1.141 -8.033 1.00 98.44 104 THR A O 1
ATOM 869 N N . GLY A 1 105 ? 7.243 1.239 -6.886 1.00 97.12 105 GLY A N 1
ATOM 870 C CA . GLY A 1 105 ? 8.071 1.635 -8.019 1.00 97.12 105 GLY A CA 1
ATOM 871 C C . GLY A 1 105 ? 7.873 3.084 -8.465 1.00 97.12 105 GLY A C 1
ATOM 872 O O . GLY A 1 105 ? 7.718 4.000 -7.655 1.00 97.12 105 GLY A O 1
ATOM 873 N N . ALA A 1 106 ? 7.961 3.283 -9.777 1.00 95.06 106 ALA A N 1
ATOM 874 C CA . ALA A 1 106 ? 7.974 4.581 -10.426 1.00 95.06 106 ALA A CA 1
ATOM 875 C C . ALA A 1 106 ? 6.703 5.403 -10.163 1.00 95.06 106 ALA A C 1
ATOM 877 O O . ALA A 1 106 ? 5.623 4.892 -9.878 1.00 95.06 106 ALA A O 1
ATOM 878 N N . GLY A 1 107 ? 6.844 6.713 -10.305 1.00 94.31 107 GLY A N 1
ATOM 879 C CA . GLY A 1 107 ? 5.777 7.696 -10.190 1.00 94.31 107 GLY A CA 1
ATOM 880 C C . GLY A 1 107 ? 6.207 8.997 -10.862 1.00 94.31 107 GLY A C 1
ATOM 881 O O . GLY A 1 107 ? 7.226 9.030 -11.554 1.00 94.31 107 GLY A O 1
ATOM 882 N N . ASP A 1 108 ? 5.438 10.061 -10.664 1.00 93.81 108 ASP A N 1
ATOM 883 C CA . ASP A 1 108 ? 5.815 11.405 -11.107 1.00 93.81 108 ASP A CA 1
ATOM 884 C C . ASP A 1 108 ? 6.907 12.016 -10.201 1.00 93.81 108 ASP A C 1
ATOM 886 O O . ASP A 1 108 ? 7.498 11.336 -9.365 1.00 93.81 108 ASP A O 1
ATOM 890 N N . ARG A 1 109 ? 7.186 13.317 -10.359 1.00 94.19 109 ARG A N 1
ATOM 891 C CA . ARG A 1 109 ? 8.235 14.043 -9.619 1.00 94.19 109 ARG A CA 1
ATOM 892 C C . ARG A 1 109 ? 8.106 13.950 -8.091 1.00 94.19 109 ARG A C 1
ATOM 894 O O . ARG A 1 109 ? 9.093 14.161 -7.391 1.00 94.19 109 ARG A O 1
ATOM 901 N N . ASP A 1 110 ? 6.922 13.643 -7.586 1.00 96.06 110 ASP A N 1
ATOM 902 C CA . ASP A 1 110 ? 6.618 13.647 -6.163 1.00 96.06 110 ASP A CA 1
ATOM 903 C C . ASP A 1 110 ? 6.916 12.290 -5.486 1.00 96.06 110 ASP A C 1
ATOM 905 O O . ASP A 1 110 ? 6.880 12.170 -4.255 1.00 96.06 110 ASP A O 1
ATOM 909 N N . ILE A 1 111 ? 7.221 11.245 -6.266 1.00 97.50 111 ILE A N 1
ATOM 910 C CA . ILE A 1 111 ? 7.543 9.911 -5.747 1.00 97.50 111 ILE A CA 1
ATOM 911 C C . ILE A 1 111 ? 8.867 9.912 -4.968 1.00 97.50 111 ILE A C 1
ATOM 913 O O . ILE A 1 111 ? 9.890 10.425 -5.425 1.00 97.50 111 ILE A O 1
ATOM 917 N N . LYS A 1 112 ? 8.903 9.235 -3.813 1.00 97.50 112 LYS A N 1
ATOM 918 C CA . LYS A 1 112 ? 10.168 8.910 -3.132 1.00 97.50 112 LYS A CA 1
ATOM 919 C C . LYS A 1 112 ? 10.744 7.637 -3.737 1.00 97.50 112 LYS A C 1
ATOM 921 O O . LYS A 1 112 ? 10.603 6.548 -3.179 1.00 97.50 112 LYS A O 1
ATOM 926 N N . PHE A 1 113 ? 11.307 7.767 -4.939 1.00 96.62 113 PHE A N 1
ATOM 927 C CA . PHE A 1 113 ? 11.663 6.630 -5.792 1.00 96.62 113 PHE A CA 1
ATOM 928 C C . PHE A 1 113 ? 12.636 5.641 -5.126 1.00 96.62 113 PHE A C 1
ATOM 930 O O . PHE A 1 113 ? 12.450 4.426 -5.218 1.00 96.62 113 PHE A O 1
ATOM 937 N N . ASP A 1 114 ? 13.626 6.139 -4.390 1.00 96.44 114 ASP A N 1
ATOM 938 C CA . ASP A 1 114 ? 14.600 5.354 -3.618 1.00 96.44 114 ASP A CA 1
ATOM 939 C C . ASP A 1 114 ? 13.963 4.556 -2.461 1.00 96.44 114 ASP A C 1
ATOM 941 O O . ASP A 1 114 ? 14.505 3.544 -2.001 1.00 96.44 114 ASP A O 1
ATOM 945 N N . LEU A 1 115 ? 12.767 4.965 -2.033 1.00 97.88 115 LEU A N 1
ATOM 946 C CA . LEU A 1 115 ? 11.966 4.326 -0.994 1.00 97.88 115 LEU A CA 1
ATOM 947 C C . LEU A 1 115 ? 10.719 3.616 -1.545 1.00 97.88 115 LEU A C 1
ATOM 949 O O . LEU A 1 115 ? 9.849 3.236 -0.766 1.00 97.88 115 LEU A O 1
ATOM 953 N N . SER A 1 116 ? 10.628 3.406 -2.860 1.00 98.31 116 SER A N 1
ATOM 954 C CA . SER A 1 116 ? 9.464 2.800 -3.530 1.00 98.31 116 SER A CA 1
ATOM 955 C C . SER A 1 116 ? 9.635 1.310 -3.879 1.00 98.31 116 SER A C 1
ATOM 957 O O . SER A 1 116 ? 8.774 0.724 -4.537 1.00 98.31 116 SER A O 1
ATOM 959 N N . ARG A 1 117 ? 10.724 0.671 -3.426 1.00 98.31 117 ARG A N 1
ATOM 960 C CA . ARG A 1 117 ? 11.015 -0.750 -3.694 1.00 98.31 117 ARG A CA 1
ATOM 961 C C . ARG A 1 117 ? 10.024 -1.698 -2.995 1.00 98.31 117 ARG A C 1
ATOM 963 O O . ARG A 1 117 ? 9.907 -1.619 -1.768 1.00 98.31 117 ARG A O 1
ATOM 970 N N . PRO A 1 118 ? 9.365 -2.622 -3.723 1.00 98.38 118 PRO A N 1
ATOM 971 C CA . PRO A 1 118 ? 8.420 -3.588 -3.157 1.00 98.38 118 PRO A CA 1
ATOM 972 C C . PRO A 1 118 ? 8.993 -4.439 -2.021 1.00 98.38 118 PRO A C 1
ATOM 974 O O . PRO A 1 118 ? 8.288 -4.706 -1.049 1.00 98.38 118 PRO A O 1
ATOM 977 N N . SER A 1 119 ? 10.272 -4.821 -2.102 1.00 98.25 119 SER A N 1
ATOM 978 C CA . SER A 1 119 ? 10.934 -5.665 -1.096 1.00 98.25 119 SER A CA 1
ATOM 979 C C . SER A 1 119 ? 10.890 -5.104 0.330 1.00 98.25 119 SER A C 1
ATOM 981 O O . SER A 1 119 ? 10.902 -5.887 1.284 1.00 98.25 119 SER A O 1
ATOM 983 N N . TYR A 1 120 ? 10.738 -3.786 0.514 1.00 98.69 120 TYR A N 1
ATOM 984 C CA . TYR A 1 120 ? 10.540 -3.183 1.840 1.00 98.69 120 TYR A CA 1
ATOM 985 C C . TYR A 1 120 ? 9.246 -3.627 2.540 1.00 98.69 120 TYR A C 1
ATOM 987 O O . TYR A 1 120 ? 9.137 -3.501 3.757 1.00 98.69 120 TYR A O 1
ATOM 995 N N . LEU A 1 121 ? 8.282 -4.180 1.802 1.00 98.50 121 LEU A N 1
ATOM 996 C CA . LEU A 1 121 ? 7.001 -4.640 2.336 1.00 98.50 121 LEU A CA 1
ATOM 997 C C . LEU A 1 121 ? 7.027 -6.100 2.812 1.00 98.50 121 LEU A C 1
ATOM 999 O O . LEU A 1 121 ? 6.018 -6.568 3.333 1.00 98.50 121 LEU A O 1
ATOM 1003 N N . THR A 1 122 ? 8.148 -6.818 2.659 1.00 98.12 122 THR A N 1
ATOM 1004 C CA . THR A 1 122 ? 8.280 -8.258 2.973 1.00 98.12 122 THR A CA 1
ATOM 1005 C C . THR A 1 122 ? 7.784 -8.609 4.378 1.00 98.12 122 THR A C 1
ATOM 1007 O O . THR A 1 122 ? 6.983 -9.530 4.540 1.00 98.12 122 THR A O 1
ATOM 1010 N N . ASP A 1 123 ? 8.202 -7.856 5.396 1.00 97.50 123 ASP A N 1
ATOM 1011 C CA . ASP A 1 123 ? 7.790 -8.123 6.780 1.00 97.50 123 ASP A CA 1
ATOM 1012 C C . ASP A 1 123 ? 6.333 -7.731 7.037 1.00 97.50 123 ASP A C 1
ATOM 1014 O O . ASP A 1 123 ? 5.625 -8.395 7.795 1.00 97.50 123 ASP A O 1
ATOM 1018 N N . LEU A 1 124 ? 5.854 -6.687 6.358 1.00 97.62 124 LEU A N 1
ATOM 1019 C CA . LEU A 1 124 ? 4.472 -6.229 6.451 1.00 97.62 124 LEU A CA 1
ATOM 1020 C C . LEU A 1 124 ? 3.506 -7.292 5.915 1.00 97.62 124 LEU A C 1
ATOM 1022 O O . LEU A 1 124 ? 2.559 -7.677 6.602 1.00 97.62 124 LEU A O 1
ATOM 1026 N N . VAL A 1 125 ? 3.759 -7.805 4.708 1.00 97.75 125 VAL A N 1
ATOM 1027 C CA . VAL A 1 125 ? 2.886 -8.808 4.077 1.00 97.75 125 VAL A CA 1
ATOM 1028 C C . VAL A 1 125 ? 2.940 -10.151 4.803 1.00 97.75 125 VAL A C 1
ATOM 1030 O O . VAL A 1 125 ? 1.909 -10.819 4.892 1.00 97.75 125 VAL A O 1
ATOM 1033 N N . ARG A 1 126 ? 4.098 -10.504 5.384 1.00 97.06 126 ARG A N 1
ATOM 1034 C CA . ARG A 1 126 ? 4.271 -11.678 6.253 1.00 97.06 126 ARG A CA 1
ATOM 1035 C C . ARG A 1 126 ? 3.479 -11.552 7.551 1.00 97.06 126 ARG A C 1
ATOM 1037 O O . ARG A 1 126 ? 2.899 -12.527 8.002 1.00 97.06 126 ARG A O 1
ATOM 1044 N N . LYS A 1 127 ? 3.468 -10.367 8.165 1.00 97.06 127 LYS A N 1
ATOM 1045 C CA . LYS A 1 127 ? 2.776 -10.133 9.438 1.00 97.06 127 LYS A CA 1
ATOM 1046 C C . LYS A 1 127 ? 1.256 -10.159 9.283 1.00 97.06 127 LYS A C 1
ATOM 1048 O O . LYS A 1 127 ? 0.571 -10.738 10.121 1.00 97.06 127 LYS A O 1
ATOM 1053 N N . TYR A 1 128 ? 0.725 -9.474 8.269 1.00 96.88 128 TYR A N 1
ATOM 1054 C CA . TYR A 1 128 ? -0.723 -9.291 8.148 1.00 96.88 128 TYR A CA 1
ATOM 1055 C C . TYR A 1 128 ? -1.404 -10.387 7.336 1.00 96.88 128 TYR A C 1
ATOM 1057 O O . TYR A 1 128 ? -2.521 -10.748 7.680 1.00 96.88 128 TYR A O 1
ATOM 1065 N N . GLU A 1 129 ? -0.777 -10.946 6.298 1.00 94.12 129 GLU A N 1
ATOM 1066 C CA . GLU A 1 129 ? -1.375 -12.010 5.468 1.00 94.12 129 GLU A CA 1
ATOM 1067 C C . GLU A 1 129 ? -2.790 -11.677 4.922 1.00 94.12 129 GLU A C 1
ATOM 1069 O O . GLU A 1 129 ? -3.660 -12.541 4.854 1.00 94.12 129 GLU A O 1
ATOM 1074 N N . GLY A 1 130 ? -3.052 -10.410 4.575 1.00 93.69 130 GLY A N 1
ATOM 1075 C CA . GLY A 1 130 ? -4.300 -9.972 3.923 1.00 93.69 130 GLY A CA 1
ATOM 1076 C C . GLY A 1 130 ? -4.289 -10.183 2.402 1.00 93.69 130 GLY A C 1
ATOM 1077 O O . GLY A 1 130 ? -3.500 -10.961 1.883 1.00 93.69 130 GLY A O 1
ATOM 1078 N N . LYS A 1 131 ? -5.124 -9.459 1.649 1.00 98.31 131 LYS A N 1
ATOM 1079 C CA . LYS A 1 131 ? -5.026 -9.390 0.178 1.00 98.31 131 LYS A CA 1
ATOM 1080 C C . LYS A 1 131 ? -4.288 -8.109 -0.209 1.00 98.31 131 LYS A C 1
ATOM 1082 O O . LYS A 1 131 ? -4.861 -7.025 -0.143 1.00 98.31 131 LYS A O 1
ATOM 1087 N N . VAL A 1 132 ? -3.020 -8.209 -0.589 1.00 98.69 132 VAL A N 1
ATOM 1088 C CA . VAL A 1 132 ? -2.189 -7.060 -0.976 1.00 98.69 132 VAL A CA 1
ATOM 1089 C C . VAL A 1 132 ? -1.930 -7.099 -2.471 1.00 98.69 132 VAL A C 1
ATOM 1091 O O . VAL A 1 132 ? -1.457 -8.104 -2.988 1.00 98.69 132 VAL A O 1
ATOM 1094 N N . VAL A 1 133 ? -2.206 -5.993 -3.156 1.00 98.75 133 VAL A N 1
ATOM 1095 C CA . VAL A 1 133 ? -1.894 -5.818 -4.577 1.00 98.75 133 VAL A CA 1
ATOM 1096 C C . VAL A 1 133 ? -0.790 -4.772 -4.703 1.00 98.75 133 VAL A C 1
ATOM 1098 O O . VAL A 1 133 ? -0.989 -3.604 -4.364 1.00 98.75 133 VAL A O 1
ATOM 1101 N N . LEU A 1 134 ? 0.377 -5.193 -5.182 1.00 98.62 134 LEU A N 1
ATOM 1102 C CA . LEU A 1 134 ? 1.485 -4.310 -5.531 1.00 98.62 134 LEU A CA 1
ATOM 1103 C C . LEU A 1 134 ? 1.185 -3.705 -6.902 1.00 98.62 134 LEU A C 1
ATOM 1105 O O . LEU A 1 134 ? 1.304 -4.384 -7.925 1.00 98.62 134 LEU A O 1
ATOM 1109 N N . VAL A 1 135 ? 0.722 -2.458 -6.923 1.00 97.81 135 VAL A N 1
ATOM 1110 C CA . VAL A 1 135 ? 0.319 -1.832 -8.184 1.00 97.81 135 VAL A CA 1
ATOM 1111 C C . VAL A 1 135 ? 1.521 -1.242 -8.914 1.00 97.81 135 VAL A C 1
ATOM 1113 O O . VAL A 1 135 ? 2.497 -0.831 -8.285 1.00 97.81 135 VAL A O 1
ATOM 1116 N N . HIS A 1 136 ? 1.436 -1.236 -10.241 1.00 96.94 136 HIS A N 1
ATOM 1117 C CA . HIS A 1 136 ? 2.493 -0.892 -11.201 1.00 96.94 136 HIS A CA 1
ATOM 1118 C C . HIS A 1 136 ? 3.621 -1.919 -11.295 1.00 96.94 136 HIS A C 1
ATOM 1120 O O . HIS A 1 136 ? 4.723 -1.637 -11.774 1.00 96.94 136 HIS A O 1
ATOM 1126 N N . SER A 1 137 ? 3.359 -3.122 -10.775 1.00 95.50 137 SER A N 1
ATOM 1127 C CA . SER A 1 137 ? 4.329 -4.194 -10.550 1.00 95.50 137 SER A CA 1
ATOM 1128 C C . SER A 1 137 ? 5.561 -3.770 -9.750 1.00 95.50 137 SER A C 1
ATOM 1130 O O . SER A 1 137 ? 6.441 -4.591 -9.542 1.00 95.50 137 SER A O 1
ATOM 1132 N N . GLY A 1 138 ? 5.680 -2.532 -9.276 1.00 96.00 138 GLY A N 1
ATOM 1133 C CA . GLY A 1 138 ? 6.919 -2.008 -8.720 1.00 96.00 138 GLY A CA 1
ATOM 1134 C C . GLY A 1 138 ? 7.972 -1.608 -9.744 1.00 96.00 138 GLY A C 1
ATOM 1135 O O . GLY A 1 138 ? 9.118 -1.468 -9.337 1.00 96.00 138 GLY A O 1
ATOM 1136 N N . TYR A 1 139 ? 7.644 -1.431 -11.031 1.00 96.12 139 TYR A N 1
ATOM 1137 C CA . TYR A 1 139 ? 8.623 -1.073 -12.070 1.00 96.12 139 TYR A CA 1
ATOM 1138 C C . TYR A 1 139 ? 9.539 0.093 -11.630 1.00 96.12 139 TYR A C 1
ATOM 1140 O O . TYR A 1 139 ? 9.029 1.104 -11.146 1.00 96.12 139 TYR A O 1
ATOM 1148 N N . PRO A 1 140 ? 10.878 -0.006 -11.770 1.00 95.69 140 PRO A N 1
ATOM 1149 C CA . PRO A 1 140 ? 11.653 -1.048 -12.460 1.00 95.69 140 PRO A CA 1
ATOM 1150 C C . PRO A 1 140 ? 12.049 -2.250 -11.575 1.00 95.69 140 PRO A C 1
ATOM 1152 O O . PRO A 1 140 ? 12.924 -3.031 -11.935 1.00 95.69 140 PRO A O 1
ATOM 1155 N N . TYR A 1 141 ? 11.432 -2.405 -10.405 1.00 97.38 141 TYR A N 1
ATOM 1156 C CA . TYR A 1 141 ? 11.657 -3.481 -9.432 1.00 97.38 141 TYR A CA 1
ATOM 1157 C C . TYR A 1 141 ? 10.672 -4.652 -9.590 1.00 97.38 141 TYR A C 1
ATOM 1159 O O . TYR A 1 141 ? 10.425 -5.394 -8.642 1.00 97.38 141 TYR A O 1
ATOM 1167 N N . HIS A 1 142 ? 10.081 -4.840 -10.770 1.00 97.69 142 HIS A N 1
ATOM 1168 C CA . HIS A 1 142 ? 9.001 -5.808 -11.011 1.00 97.69 142 HIS A CA 1
ATOM 1169 C C . HIS A 1 142 ? 9.355 -7.261 -10.710 1.00 97.69 142 HIS A C 1
ATOM 1171 O O . HIS A 1 142 ? 8.492 -8.019 -10.269 1.00 97.69 142 HIS A O 1
ATOM 1177 N N . ARG A 1 143 ? 10.632 -7.632 -10.830 1.00 98.38 143 ARG A N 1
ATOM 1178 C CA . ARG A 1 143 ? 11.126 -8.944 -10.392 1.00 98.38 143 ARG A CA 1
ATOM 1179 C C . ARG A 1 143 ? 10.972 -9.161 -8.879 1.00 98.38 143 ARG A C 1
ATOM 1181 O O . ARG A 1 143 ? 10.678 -10.277 -8.461 1.00 98.38 143 ARG A O 1
ATOM 1188 N N . GLU A 1 144 ? 11.111 -8.109 -8.059 1.00 98.44 144 GLU A N 1
ATOM 1189 C CA . GLU A 1 144 ? 10.872 -8.183 -6.607 1.00 98.44 144 GLU A CA 1
ATOM 1190 C C . GLU A 1 144 ? 9.396 -8.516 -6.333 1.00 98.44 144 GLU A C 1
ATOM 1192 O O . GLU A 1 144 ? 9.104 -9.462 -5.604 1.00 98.44 144 GLU A O 1
ATOM 1197 N N . SER A 1 145 ? 8.459 -7.806 -6.974 1.00 98.38 145 SER A N 1
ATOM 1198 C CA . SER A 1 145 ? 7.016 -8.062 -6.832 1.00 98.38 145 SER A CA 1
ATOM 1199 C C . SER A 1 145 ? 6.618 -9.455 -7.319 1.00 98.38 145 SER A C 1
ATOM 1201 O O . SER A 1 145 ? 5.821 -10.130 -6.665 1.00 98.38 145 SER A O 1
ATOM 1203 N N . ALA A 1 146 ? 7.190 -9.905 -8.440 1.00 98.50 146 ALA A N 1
ATOM 1204 C CA . ALA A 1 146 ? 6.953 -11.238 -8.980 1.00 98.50 146 ALA A CA 1
ATOM 1205 C C . ALA A 1 146 ? 7.388 -12.321 -7.979 1.00 98.50 146 ALA A C 1
ATOM 1207 O O . ALA A 1 146 ? 6.589 -13.194 -7.630 1.00 98.50 146 ALA A O 1
ATOM 1208 N N . TRP A 1 147 ? 8.600 -12.206 -7.426 1.00 98.62 147 TRP A N 1
ATOM 1209 C CA . TRP A 1 147 ? 9.096 -13.124 -6.400 1.00 98.62 147 TRP A CA 1
ATOM 1210 C C . TRP A 1 147 ? 8.244 -13.092 -5.127 1.00 98.62 147 TRP A C 1
ATOM 1212 O O . TRP A 1 147 ? 7.888 -14.139 -4.587 1.00 98.62 147 TRP A O 1
ATOM 1222 N N . MET A 1 148 ? 7.849 -11.901 -4.666 1.00 98.62 148 MET A N 1
ATOM 1223 C CA . MET A 1 148 ? 6.961 -11.754 -3.510 1.00 98.62 148 MET A CA 1
ATOM 1224 C C . MET A 1 148 ? 5.605 -12.435 -3.734 1.00 98.62 148 MET A C 1
ATOM 1226 O O . MET A 1 148 ? 5.114 -13.106 -2.831 1.00 98.62 148 MET A O 1
ATOM 1230 N N . SER A 1 149 ? 5.018 -12.325 -4.930 1.00 98.56 149 SER A N 1
ATOM 1231 C CA . SER A 1 149 ? 3.752 -12.996 -5.266 1.00 98.56 149 SER A CA 1
ATOM 1232 C C . SER A 1 149 ? 3.862 -14.524 -5.276 1.00 98.56 149 SER A C 1
ATOM 1234 O O . SER A 1 149 ? 2.896 -15.224 -4.956 1.00 98.56 149 SER A O 1
ATOM 1236 N N . TYR A 1 150 ? 5.044 -15.050 -5.604 1.00 98.38 150 TYR A N 1
ATOM 1237 C CA . TYR A 1 150 ? 5.334 -16.477 -5.551 1.00 98.38 150 TYR A CA 1
ATOM 1238 C C . TYR A 1 150 ? 5.416 -16.974 -4.101 1.00 98.38 150 TYR A C 1
ATOM 1240 O O . TYR A 1 150 ? 4.745 -17.942 -3.746 1.00 98.38 150 TYR A O 1
ATOM 1248 N N . ILE A 1 151 ? 6.171 -16.282 -3.239 1.00 97.94 151 ILE A N 1
ATOM 1249 C CA . ILE A 1 151 ? 6.432 -16.746 -1.864 1.00 97.94 151 ILE A CA 1
ATOM 1250 C C . ILE A 1 151 ? 5.332 -16.387 -0.852 1.00 97.94 151 ILE A C 1
ATOM 1252 O O . ILE A 1 151 ? 5.235 -17.038 0.186 1.00 97.94 151 ILE A O 1
ATOM 1256 N N . PHE A 1 152 ? 4.504 -15.370 -1.121 1.00 98.38 152 PHE A N 1
ATOM 1257 C CA . PHE A 1 152 ? 3.433 -14.943 -0.217 1.00 98.38 152 PHE A CA 1
ATOM 1258 C C . PHE A 1 152 ? 2.046 -15.215 -0.818 1.00 98.38 152 PHE A C 1
ATOM 1260 O O . PHE A 1 152 ? 1.680 -14.614 -1.833 1.00 98.38 152 PHE A O 1
ATOM 1267 N N . PRO A 1 153 ? 1.210 -16.063 -0.184 1.00 96.56 153 PRO A N 1
ATOM 1268 C CA . PRO A 1 153 ? -0.175 -16.297 -0.604 1.00 96.56 153 PRO A CA 1
ATOM 1269 C C . PRO A 1 153 ? -1.009 -15.013 -0.701 1.00 96.56 153 PRO A C 1
ATOM 1271 O O . PRO A 1 153 ? -1.861 -14.894 -1.577 1.00 96.56 153 PRO A O 1
ATOM 1274 N N . SER A 1 154 ? -0.701 -14.049 0.166 1.00 97.00 154 SER A N 1
ATOM 1275 C CA . SER A 1 154 ? -1.357 -12.751 0.315 1.00 97.00 154 SER A CA 1
ATOM 1276 C C . SER A 1 154 ? -1.026 -11.725 -0.771 1.00 97.00 154 SER A C 1
ATOM 1278 O O . SER A 1 154 ? -1.719 -10.712 -0.865 1.00 97.00 154 SER A O 1
ATOM 1280 N N . VAL A 1 155 ? 0.028 -11.940 -1.565 1.00 98.69 155 VAL A N 1
ATOM 1281 C CA . VAL A 1 155 ? 0.564 -10.918 -2.474 1.00 98.69 155 VAL A CA 1
ATOM 1282 C C . VAL A 1 155 ? 0.167 -11.189 -3.918 1.00 98.69 155 VAL A C 1
ATOM 1284 O O . VAL A 1 155 ? 0.388 -12.272 -4.450 1.00 98.69 155 VAL A O 1
ATOM 1287 N N . TYR A 1 156 ? -0.360 -10.147 -4.543 1.00 98.75 156 TYR A N 1
ATOM 1288 C CA . TYR A 1 156 ? -0.736 -10.025 -5.943 1.00 98.75 156 TYR A CA 1
ATOM 1289 C C . TYR A 1 156 ? -0.001 -8.820 -6.536 1.00 98.75 156 TYR A C 1
ATOM 1291 O O . TYR A 1 156 ? 0.511 -7.969 -5.802 1.00 98.75 156 TYR A O 1
ATOM 1299 N N . LEU A 1 157 ? 0.010 -8.703 -7.857 1.00 98.44 157 LEU A N 1
ATOM 1300 C CA . LEU A 1 157 ? 0.515 -7.522 -8.550 1.00 98.44 157 LEU A CA 1
ATOM 1301 C C . LEU A 1 157 ? -0.348 -7.203 -9.762 1.00 98.44 157 LEU A C 1
ATOM 1303 O O . LEU A 1 157 ? -0.971 -8.100 -10.326 1.00 98.44 157 LEU A O 1
ATOM 1307 N N . ASP A 1 158 ? -0.369 -5.937 -10.166 1.00 96.75 158 ASP A N 1
ATOM 1308 C CA . ASP A 1 158 ? -0.919 -5.545 -11.462 1.00 96.75 158 ASP A CA 1
ATOM 1309 C C . ASP A 1 158 ? 0.168 -5.056 -12.418 1.00 96.75 158 ASP A C 1
ATOM 1311 O O . ASP A 1 158 ? 1.286 -4.758 -12.000 1.00 96.75 158 ASP A O 1
ATOM 1315 N N . THR A 1 159 ? -0.168 -4.964 -13.701 1.00 94.81 159 THR A N 1
ATOM 1316 C CA . THR A 1 159 ? 0.730 -4.501 -14.772 1.00 94.81 159 THR A CA 1
ATOM 1317 C C . THR A 1 159 ? 0.422 -3.068 -15.218 1.00 94.81 159 THR A C 1
ATOM 1319 O O . THR A 1 159 ? 0.737 -2.685 -16.349 1.00 94.81 159 THR A O 1
ATOM 1322 N N . SER A 1 160 ? -0.265 -2.301 -14.370 1.00 93.88 160 SER A N 1
ATOM 1323 C CA . SER A 1 160 ? -0.668 -0.927 -14.672 1.00 93.88 160 SER A CA 1
ATOM 1324 C C . SER A 1 160 ? 0.536 0.009 -14.752 1.00 93.88 160 SER A C 1
ATOM 1326 O O . SER A 1 160 ? 1.627 -0.371 -14.335 1.00 93.88 160 SER A O 1
ATOM 1328 N N . GLN A 1 161 ? 0.377 1.206 -15.329 1.00 91.19 161 GLN A N 1
ATOM 1329 C CA . GLN A 1 161 ? 1.452 2.185 -15.592 1.00 91.19 161 GLN A CA 1
ATOM 1330 C C . GLN A 1 161 ? 2.550 1.718 -16.583 1.00 91.19 161 GLN A C 1
ATOM 1332 O O . GLN A 1 161 ? 2.964 2.494 -17.440 1.00 91.19 161 GLN A O 1
ATOM 1337 N N . ILE A 1 162 ? 2.989 0.454 -16.551 1.00 88.56 162 ILE A N 1
ATOM 1338 C CA . ILE A 1 162 ? 4.011 -0.100 -17.456 1.00 88.56 162 ILE A CA 1
ATOM 1339 C C . ILE A 1 162 ? 3.575 0.026 -18.916 1.00 88.56 162 ILE A C 1
ATOM 1341 O O . ILE A 1 162 ? 4.361 0.442 -19.762 1.00 88.56 162 ILE A O 1
ATOM 1345 N N . ILE A 1 163 ? 2.325 -0.326 -19.219 1.00 80.38 163 ILE A N 1
ATOM 1346 C CA . ILE A 1 163 ? 1.804 -0.314 -20.590 1.00 80.38 163 ILE A CA 1
ATOM 1347 C C . ILE A 1 163 ? 1.758 1.116 -21.161 1.00 80.38 163 ILE A C 1
ATOM 1349 O O . ILE A 1 163 ? 2.383 1.329 -22.200 1.00 80.38 163 ILE A O 1
ATOM 1353 N N . PRO A 1 164 ? 1.091 2.102 -20.520 1.00 83.88 164 PRO A N 1
ATOM 1354 C CA . PRO A 1 164 ? 1.004 3.451 -21.084 1.00 83.88 164 PRO A CA 1
ATOM 1355 C C . PRO A 1 164 ? 2.335 4.219 -21.063 1.00 83.88 164 PRO A C 1
ATOM 1357 O O . PRO A 1 164 ? 2.594 5.000 -21.974 1.00 83.88 164 PRO A O 1
ATOM 1360 N N . PHE A 1 165 ? 3.202 4.000 -20.065 1.00 84.12 165 PHE A N 1
ATOM 1361 C CA . PHE A 1 165 ? 4.400 4.834 -19.869 1.00 84.12 165 PHE A CA 1
ATOM 1362 C C . PHE A 1 165 ? 5.724 4.154 -20.231 1.00 84.12 165 PHE A C 1
ATOM 1364 O O . PHE A 1 165 ? 6.750 4.825 -20.338 1.00 84.12 165 PHE A O 1
ATOM 1371 N N . ALA A 1 166 ? 5.726 2.839 -20.450 1.00 84.44 166 ALA A N 1
ATOM 1372 C CA . ALA A 1 166 ? 6.901 2.081 -20.872 1.00 84.44 166 ALA A CA 1
ATOM 1373 C C . ALA A 1 166 ? 6.565 1.046 -21.979 1.00 84.44 166 ALA A C 1
ATOM 1375 O O . ALA A 1 166 ? 7.000 -0.109 -21.904 1.00 84.44 166 ALA A O 1
ATOM 1376 N N . PRO A 1 167 ? 5.829 1.427 -23.047 1.00 84.75 167 PRO A N 1
ATOM 1377 C CA . PRO A 1 167 ? 5.254 0.478 -24.007 1.00 84.75 167 PRO A CA 1
ATOM 1378 C C . PRO A 1 167 ? 6.306 -0.373 -24.730 1.00 84.75 167 PRO A C 1
ATOM 1380 O O . PRO A 1 167 ? 6.094 -1.562 -24.955 1.00 84.75 167 PRO A O 1
ATOM 1383 N N . LEU A 1 168 ? 7.477 0.200 -25.033 1.00 90.00 168 LEU A N 1
ATOM 1384 C CA . LEU A 1 168 ? 8.565 -0.509 -25.720 1.00 90.00 168 LEU A CA 1
ATOM 1385 C C . LEU A 1 168 ? 9.192 -1.627 -24.874 1.00 90.00 168 LEU A C 1
ATOM 1387 O O . LEU A 1 168 ? 9.761 -2.565 -25.425 1.00 90.00 168 LEU A O 1
ATOM 1391 N N . THR A 1 169 ? 9.097 -1.540 -23.544 1.00 89.06 169 THR A N 1
ATOM 1392 C CA . THR A 1 169 ? 9.622 -2.565 -22.629 1.00 89.06 169 THR A CA 1
ATOM 1393 C C . THR A 1 169 ? 8.521 -3.425 -22.013 1.00 89.06 169 THR A C 1
ATOM 1395 O O . THR A 1 169 ? 8.826 -4.428 -21.374 1.00 89.06 169 THR A O 1
ATOM 1398 N N . ALA A 1 170 ? 7.243 -3.097 -22.230 1.00 91.31 170 ALA A N 1
ATOM 1399 C CA . ALA A 1 170 ? 6.120 -3.794 -21.607 1.00 91.31 170 ALA A CA 1
ATOM 1400 C C . ALA A 1 170 ? 6.186 -5.315 -21.821 1.00 91.31 170 ALA A C 1
ATOM 1402 O O . ALA A 1 170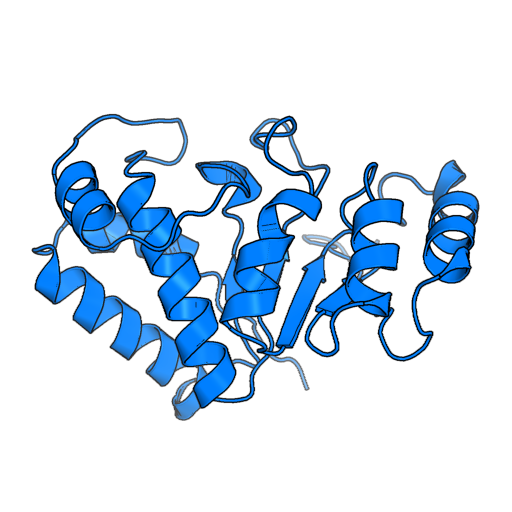 ? 6.020 -6.072 -20.868 1.00 91.31 170 ALA A O 1
ATOM 1403 N N . PHE A 1 171 ? 6.538 -5.774 -23.028 1.00 92.50 171 PHE A N 1
ATOM 1404 C CA . PHE A 1 171 ? 6.737 -7.202 -23.297 1.00 92.50 171 PHE A CA 1
ATOM 1405 C C . PHE A 1 171 ? 7.849 -7.826 -22.437 1.00 92.50 171 PHE A C 1
ATOM 1407 O O . PHE A 1 171 ? 7.657 -8.895 -21.862 1.00 92.50 171 PHE A O 1
ATOM 1414 N N . ASN A 1 172 ? 8.998 -7.156 -22.308 1.00 94.81 172 ASN A N 1
ATOM 1415 C CA . ASN A 1 172 ? 10.121 -7.651 -21.510 1.00 94.81 172 ASN A CA 1
ATOM 1416 C C . ASN A 1 172 ? 9.780 -7.674 -20.018 1.00 94.81 172 ASN A C 1
ATOM 1418 O O . ASN A 1 172 ? 10.068 -8.657 -19.344 1.00 94.81 172 ASN A O 1
ATOM 1422 N N . VAL A 1 173 ? 9.124 -6.626 -19.518 1.00 95.56 173 VAL A N 1
ATOM 1423 C CA . VAL A 1 173 ? 8.671 -6.543 -18.124 1.00 95.56 173 VAL A CA 1
ATOM 1424 C C . VAL A 1 173 ? 7.678 -7.660 -17.810 1.00 95.56 173 VAL A C 1
ATOM 1426 O O . VAL A 1 173 ? 7.837 -8.350 -16.807 1.00 95.56 173 VAL A O 1
ATOM 1429 N N . LEU A 1 174 ? 6.693 -7.892 -18.684 1.00 95.25 174 LEU A N 1
ATOM 1430 C CA . LEU A 1 174 ? 5.740 -8.991 -18.525 1.00 95.25 174 LEU A CA 1
ATOM 1431 C C . LEU A 1 174 ? 6.441 -10.348 -18.549 1.00 95.25 174 LEU A C 1
ATOM 1433 O O . LEU A 1 174 ? 6.169 -11.181 -17.688 1.00 95.25 174 LEU A O 1
ATOM 1437 N N . ARG A 1 175 ? 7.375 -10.559 -19.485 1.00 96.81 175 ARG A N 1
ATOM 1438 C CA . ARG A 1 175 ? 8.176 -11.786 -19.542 1.00 96.81 175 ARG A CA 1
ATOM 1439 C C . ARG A 1 175 ? 8.889 -12.039 -18.214 1.00 96.81 175 ARG A C 1
ATOM 1441 O O . ARG A 1 175 ? 8.790 -13.140 -17.697 1.00 96.81 175 ARG A O 1
ATOM 1448 N N . GLU A 1 176 ? 9.535 -11.022 -17.647 1.00 97.75 176 GLU A N 1
ATOM 1449 C CA . GLU A 1 176 ? 10.256 -11.122 -16.371 1.00 97.75 176 GLU A CA 1
ATOM 1450 C C . GLU A 1 176 ? 9.334 -11.333 -15.164 1.00 97.75 176 GLU A C 1
ATOM 1452 O O . GLU A 1 176 ? 9.693 -12.040 -14.227 1.00 97.75 176 GLU A O 1
ATOM 1457 N N . ILE A 1 177 ? 8.128 -10.759 -15.171 1.00 97.88 177 ILE A N 1
ATOM 1458 C CA . ILE A 1 177 ? 7.120 -11.050 -14.144 1.00 97.88 177 ILE A CA 1
ATOM 1459 C 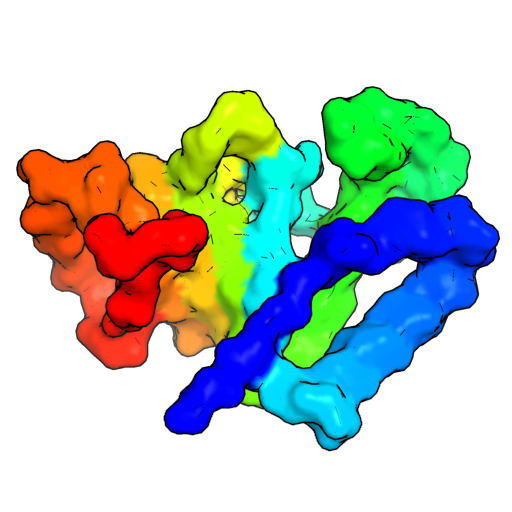C . ILE A 1 177 ? 6.731 -12.533 -14.197 1.00 97.88 177 ILE A C 1
ATOM 1461 O O . ILE A 1 177 ? 6.717 -13.215 -13.170 1.00 97.88 177 ILE A O 1
ATOM 1465 N N . PHE A 1 178 ? 6.450 -13.046 -15.395 1.00 97.94 178 PHE A N 1
ATOM 1466 C CA . PHE A 1 178 ? 6.004 -14.423 -15.600 1.00 97.94 178 PHE A CA 1
ATOM 1467 C C . PHE A 1 178 ? 7.117 -15.475 -15.514 1.00 97.94 178 PHE A C 1
ATOM 1469 O O . PHE A 1 178 ? 6.814 -16.664 -15.571 1.00 97.94 178 PHE A O 1
ATOM 1476 N N . GLU A 1 179 ? 8.379 -15.084 -15.305 1.00 98.06 179 GLU A N 1
ATOM 1477 C CA . GLU A 1 179 ? 9.446 -16.031 -14.947 1.00 98.06 179 GLU A CA 1
ATOM 1478 C C . GLU A 1 179 ? 9.138 -16.758 -13.628 1.00 98.06 179 GLU A C 1
ATOM 1480 O O . GLU A 1 179 ? 9.531 -17.912 -13.461 1.00 98.06 179 GLU A O 1
ATOM 1485 N N . VAL A 1 180 ? 8.435 -16.101 -12.692 1.00 97.81 180 VAL A N 1
ATOM 1486 C CA . VAL A 1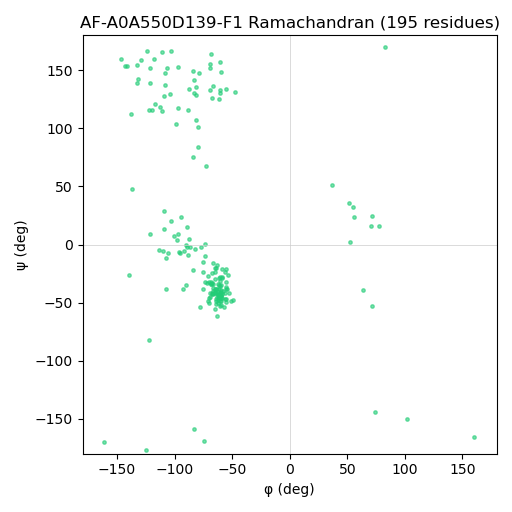 180 ? 8.178 -16.647 -11.344 1.00 97.81 180 VAL A CA 1
ATOM 1487 C C . VAL A 1 180 ? 6.771 -16.392 -10.796 1.00 97.81 180 VAL A C 1
ATOM 1489 O O . VAL A 1 180 ? 6.308 -17.161 -9.954 1.00 97.81 180 VAL A O 1
ATOM 1492 N N . ALA A 1 181 ? 6.074 -15.334 -11.226 1.00 98.38 181 ALA A N 1
ATOM 1493 C CA . ALA A 1 181 ? 4.767 -14.997 -10.668 1.00 98.38 181 ALA A CA 1
ATOM 1494 C C . ALA A 1 181 ? 3.696 -16.033 -11.066 1.00 98.38 181 ALA A C 1
ATOM 1496 O O . ALA A 1 181 ? 3.555 -16.345 -12.253 1.00 98.38 181 ALA A O 1
ATOM 1497 N N . PRO A 1 182 ? 2.874 -16.527 -10.120 1.00 98.12 182 PRO A N 1
ATOM 1498 C CA . PRO A 1 182 ? 1.717 -17.348 -10.459 1.00 98.12 182 PRO A CA 1
ATOM 1499 C C . PRO A 1 182 ? 0.733 -16.581 -11.352 1.00 98.12 182 PRO A C 1
ATOM 1501 O O . PRO A 1 182 ? 0.352 -15.453 -11.035 1.00 98.12 182 PRO A O 1
ATOM 1504 N N . LEU A 1 183 ? 0.268 -17.204 -12.442 1.00 97.00 183 LEU A N 1
ATOM 1505 C CA . LEU A 1 183 ? -0.622 -16.558 -13.423 1.00 97.00 183 LEU A CA 1
ATOM 1506 C C . LEU A 1 183 ? -1.891 -15.975 -12.786 1.00 97.00 183 LEU A C 1
ATOM 1508 O O . LEU A 1 183 ? -2.326 -14.887 -13.144 1.00 97.00 183 LEU A O 1
ATOM 1512 N N . ASN A 1 184 ? -2.460 -16.667 -11.796 1.00 97.69 184 ASN A N 1
ATOM 1513 C CA . ASN A 1 184 ? -3.662 -16.237 -11.078 1.00 97.69 184 ASN A CA 1
ATOM 1514 C C . ASN A 1 184 ? -3.428 -15.078 -10.090 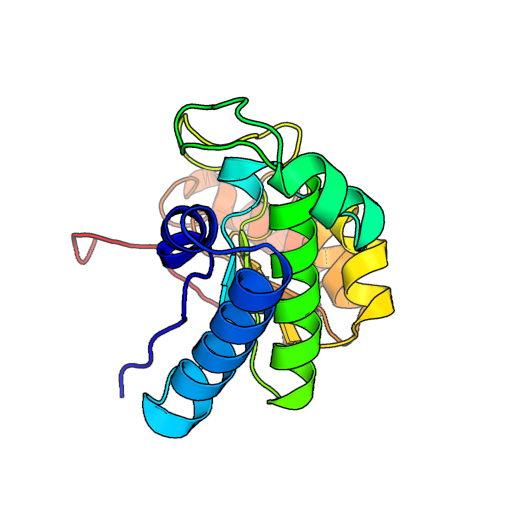1.00 97.69 184 ASN A C 1
ATOM 1516 O O . ASN A 1 184 ? -4.365 -14.668 -9.405 1.00 97.69 184 ASN A O 1
ATOM 1520 N N . LYS A 1 185 ? -2.193 -14.573 -9.985 1.00 98.38 185 LYS A N 1
ATOM 1521 C CA . LYS A 1 185 ? -1.819 -13.452 -9.118 1.00 98.38 185 LYS A CA 1
ATOM 1522 C C . LYS A 1 185 ? -1.393 -12.195 -9.873 1.00 98.38 185 LYS A C 1
ATOM 1524 O O . LYS A 1 185 ? -1.178 -11.164 -9.234 1.00 98.38 185 LYS A O 1
ATOM 1529 N N . VAL A 1 186 ? -1.306 -12.273 -11.200 1.00 98.00 186 VAL A N 1
ATOM 1530 C CA . VAL A 1 186 ? -0.999 -11.138 -12.074 1.00 98.00 186 VAL A CA 1
ATOM 1531 C C . VAL A 1 186 ? -2.304 -10.566 -12.617 1.00 98.00 186 VAL A C 1
ATOM 1533 O O . VAL A 1 186 ? -3.055 -11.243 -13.315 1.00 98.00 186 VAL A O 1
ATOM 1536 N N . MET A 1 187 ? -2.579 -9.313 -12.275 1.00 96.62 187 MET A N 1
ATOM 1537 C CA . MET A 1 187 ? -3.813 -8.611 -12.609 1.00 96.62 187 MET A CA 1
ATOM 1538 C C . MET A 1 187 ? -3.573 -7.580 -13.711 1.00 96.62 187 MET A C 1
ATOM 1540 O O . MET A 1 187 ? -2.495 -6.998 -13.829 1.00 96.62 187 MET A O 1
ATOM 1544 N N . HIS A 1 188 ? -4.609 -7.301 -14.495 1.00 93.69 188 HIS A N 1
ATOM 1545 C CA . HIS A 1 188 ? -4.600 -6.149 -15.385 1.00 93.69 188 HIS A CA 1
ATOM 1546 C C . HIS A 1 188 ? -5.106 -4.906 -14.644 1.00 93.69 188 HIS A C 1
ATOM 1548 O O . HIS A 1 188 ? -6.150 -4.942 -13.993 1.00 93.69 188 HIS A O 1
ATOM 1554 N N . GLY A 1 189 ? -4.390 -3.798 -14.798 1.00 91.75 189 GLY A N 1
ATOM 1555 C CA . GLY A 1 189 ? -4.862 -2.456 -14.478 1.00 91.75 189 GLY A CA 1
ATOM 1556 C C . GLY A 1 189 ? -4.308 -1.481 -15.512 1.00 91.75 189 GLY A C 1
ATOM 1557 O O . GLY A 1 189 ? -3.258 -1.748 -16.095 1.00 91.75 189 GLY A O 1
ATOM 1558 N N . SER A 1 190 ? -4.998 -0.367 -15.753 1.00 90.50 190 SER A N 1
ATOM 1559 C CA . SER A 1 190 ? -4.527 0.667 -16.684 1.00 90.50 190 SER A CA 1
ATOM 1560 C C . SER A 1 190 ? -3.724 1.765 -15.979 1.00 90.50 190 SER A C 1
ATOM 1562 O O . SER A 1 190 ? -2.715 2.216 -16.511 1.00 90.50 190 SER A O 1
ATOM 1564 N N . ASP A 1 191 ? -4.145 2.151 -14.767 1.00 92.56 191 ASP A N 1
ATOM 1565 C CA . ASP A 1 191 ? -3.725 3.382 -14.066 1.00 92.56 191 ASP A CA 1
ATOM 1566 C C . ASP A 1 191 ? -3.969 4.665 -14.884 1.00 92.56 191 ASP A C 1
ATOM 1568 O O . ASP A 1 191 ? -3.333 5.698 -14.696 1.00 92.56 191 ASP A O 1
ATOM 1572 N N . THR A 1 192 ? -4.916 4.597 -15.820 1.00 86.75 192 THR A N 1
ATOM 1573 C CA . THR A 1 192 ? -5.306 5.736 -16.647 1.00 86.75 192 THR A CA 1
ATOM 1574 C C . THR A 1 192 ? -6.221 6.678 -15.873 1.00 86.75 192 THR A C 1
ATOM 1576 O O . THR A 1 192 ? -7.019 6.276 -15.022 1.00 86.75 192 THR A O 1
ATOM 1579 N N . PHE A 1 193 ? -6.105 7.965 -16.180 1.00 85.69 193 PHE A N 1
ATOM 1580 C CA . PHE A 1 193 ? -6.941 9.023 -15.633 1.00 85.69 193 PHE A CA 1
ATOM 1581 C C . PHE A 1 193 ? -7.145 10.110 -16.696 1.00 85.69 193 PHE A C 1
ATOM 1583 O O . PHE A 1 193 ? -6.356 10.243 -17.626 1.00 85.69 193 PHE A O 1
ATOM 1590 N N . SER A 1 194 ? -8.190 10.921 -16.530 1.00 87.12 194 SER A N 1
ATOM 1591 C CA . SER A 1 194 ? -8.575 12.046 -17.404 1.00 87.12 194 SER A CA 1
ATOM 1592 C C . SER A 1 194 ? -9.152 11.689 -18.777 1.00 87.12 194 SER A C 1
ATOM 1594 O O . SER A 1 194 ? -10.231 12.189 -19.088 1.00 87.12 194 SER A O 1
ATOM 1596 N N . ILE A 1 195 ? -8.481 10.865 -19.585 1.00 87.56 195 ILE A N 1
ATOM 1597 C CA . ILE A 1 195 ? -8.910 10.543 -20.960 1.00 87.56 195 ILE A CA 1
ATOM 1598 C C . ILE A 1 195 ? -8.956 9.024 -21.219 1.00 87.56 195 ILE A C 1
ATOM 1600 O O . ILE A 1 195 ? -8.361 8.269 -20.447 1.00 87.56 195 ILE A O 1
ATOM 1604 N N . PRO A 1 196 ? -9.724 8.562 -22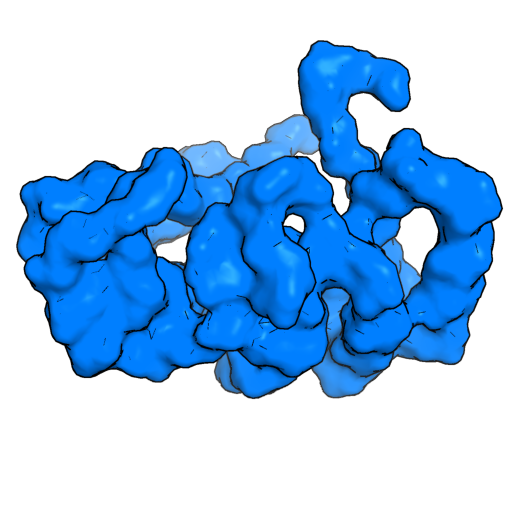.229 1.00 83.12 196 PRO A N 1
ATOM 1605 C CA . PRO A 1 196 ? -9.842 7.138 -22.554 1.00 83.12 196 PRO A CA 1
ATOM 1606 C C . PRO A 1 196 ? -8.572 6.488 -23.119 1.00 83.12 196 PRO A C 1
ATOM 1608 O O . PRO A 1 196 ? -8.371 5.298 -22.871 1.00 83.12 196 PRO A O 1
ATOM 1611 N N . GLU A 1 197 ? -7.780 7.233 -23.898 1.00 78.69 197 GLU A N 1
ATOM 1612 C CA . GLU A 1 197 ? -6.481 6.814 -24.453 1.00 78.69 197 GLU A CA 1
ATOM 1613 C C . GLU A 1 197 ? -5.394 6.665 -23.380 1.00 78.69 197 GLU A C 1
ATOM 1615 O O . GLU A 1 197 ? -4.653 5.657 -23.451 1.00 78.69 197 GLU A O 1
#

pLDDT: mean 96.49, std 3.77, range [78.69, 98.88]

Secondary structure (DSSP, 8-state):
----EEETHHHHHHHTTS-HHHHHHHHHHHHHHHHHTT---EEEE-GGGTT-S-----HHHHHHHHT---EETTEE--HHHHHHHHHHHHHHHHHTT-EEEEE-S--STT--GGG--GGGGHHHHHHH-SEEEEEGGGTT-HHHHHHHHHH-TTEEEE-TTHHHH-HHHHHHHHHHHHTTS-GGGEE------SS--